Protein AF-A0AAE0ULH3-F1 (afdb_monomer_lite)

Structure (mmCIF, N/CA/C/O backbone):
data_AF-A0AAE0ULH3-F1
#
_entry.id   AF-A0AAE0ULH3-F1
#
loop_
_atom_site.group_PDB
_atom_site.id
_atom_site.type_symbol
_atom_site.label_atom_id
_atom_site.label_alt_id
_atom_site.label_comp_id
_atom_site.label_asym_id
_atom_site.label_entity_id
_atom_site.label_seq_id
_atom_site.pdbx_PDB_ins_code
_atom_site.Cartn_x
_atom_site.Cartn_y
_atom_site.Cartn_z
_atom_site.occupancy
_atom_site.B_iso_or_equiv
_atom_site.auth_seq_id
_atom_site.auth_comp_id
_atom_site.auth_asym_id
_atom_site.auth_atom_id
_atom_site.pdbx_PDB_model_num
ATOM 1 N N . MET A 1 1 ? 2.844 5.117 -14.595 1.00 28.50 1 MET A N 1
ATOM 2 C CA . MET A 1 1 ? 2.223 3.909 -15.179 1.00 28.50 1 MET A CA 1
ATOM 3 C C . MET A 1 1 ? 2.078 2.804 -14.128 1.00 28.50 1 MET A C 1
ATOM 5 O O . MET A 1 1 ? 0.995 2.246 -14.053 1.00 28.50 1 MET A O 1
ATOM 9 N N . LEU A 1 2 ? 3.067 2.595 -13.239 1.00 32.12 2 LEU A N 1
ATOM 10 C CA . LEU A 1 2 ? 2.979 1.658 -12.099 1.00 32.12 2 LEU A CA 1
ATOM 11 C C . LEU A 1 2 ? 1.767 1.876 -11.164 1.00 32.12 2 LEU A C 1
ATOM 13 O O . LEU A 1 2 ? 1.046 0.931 -10.871 1.00 32.12 2 LEU A O 1
ATOM 17 N N . HIS A 1 3 ? 1.443 3.118 -10.785 1.00 42.31 3 HIS A N 1
ATOM 18 C CA . HIS A 1 3 ? 0.304 3.384 -9.884 1.00 42.31 3 HIS A CA 1
ATOM 19 C C . HIS A 1 3 ? -1.081 3.032 -10.462 1.00 42.31 3 HIS A C 1
ATOM 21 O O . HIS A 1 3 ? -2.029 2.854 -9.709 1.00 42.31 3 HIS A O 1
ATOM 27 N N . VAL A 1 4 ? -1.220 2.913 -11.789 1.00 37.78 4 VAL A N 1
ATOM 28 C CA . VAL A 1 4 ? -2.485 2.507 -12.438 1.00 37.78 4 VAL A CA 1
ATOM 29 C C . VAL A 1 4 ? -2.663 0.981 -12.389 1.00 37.78 4 VAL A C 1
ATOM 31 O O . VAL A 1 4 ? -3.787 0.488 -12.396 1.00 37.78 4 VAL A O 1
ATOM 34 N N . LEU A 1 5 ? -1.573 0.216 -12.272 1.00 40.69 5 LEU A N 1
ATOM 35 C CA . LEU A 1 5 ? -1.626 -1.244 -12.113 1.00 40.69 5 LEU A CA 1
ATOM 36 C C . LEU A 1 5 ? -2.008 -1.646 -10.691 1.00 40.69 5 LEU A C 1
ATOM 38 O O . LEU A 1 5 ? -2.785 -2.579 -10.517 1.00 40.69 5 LEU A O 1
ATOM 42 N N . GLN A 1 6 ? -1.578 -0.864 -9.700 1.00 47.31 6 GLN A N 1
ATOM 43 C CA . GLN A 1 6 ? -2.007 -0.964 -8.302 1.00 47.31 6 GLN A CA 1
ATOM 44 C C . GLN A 1 6 ? -3.547 -0.954 -8.158 1.00 47.31 6 GLN A C 1
ATOM 46 O O . GLN A 1 6 ? -4.113 -1.640 -7.309 1.00 47.31 6 GLN A O 1
ATOM 51 N N . PHE A 1 7 ? -4.232 -0.255 -9.070 1.00 45.88 7 PHE A N 1
ATOM 52 C CA . PHE A 1 7 ? -5.690 -0.234 -9.205 1.00 45.88 7 PHE A CA 1
ATOM 53 C C . PHE A 1 7 ? -6.306 -1.416 -9.952 1.00 45.88 7 PHE A C 1
ATOM 55 O O . PHE A 1 7 ? -7.388 -1.879 -9.593 1.00 45.88 7 PHE A O 1
ATOM 62 N N . GLY A 1 8 ? -5.649 -1.903 -11.006 1.00 46.97 8 GLY A N 1
ATOM 63 C CA . GLY A 1 8 ? -6.130 -3.055 -11.775 1.00 46.97 8 GLY A CA 1
ATOM 64 C C . GLY A 1 8 ? -6.206 -4.324 -10.925 1.00 46.97 8 GLY A C 1
ATOM 65 O O . GLY A 1 8 ? -7.137 -5.114 -11.060 1.00 46.97 8 GLY A O 1
ATOM 66 N N . VAL A 1 9 ? -5.272 -4.472 -9.983 1.00 47.78 9 VAL A N 1
ATOM 67 C CA . VAL A 1 9 ? -5.263 -5.557 -8.995 1.00 47.78 9 VAL A CA 1
ATOM 68 C C . VAL A 1 9 ? -6.475 -5.505 -8.061 1.00 47.78 9 VAL A C 1
ATOM 70 O O . VAL A 1 9 ? -7.075 -6.540 -7.766 1.00 47.78 9 VAL A O 1
ATOM 73 N N . TRP A 1 10 ? -6.875 -4.299 -7.647 1.00 48.59 10 TRP A N 1
ATOM 74 C CA . TRP A 1 10 ? -8.078 -4.053 -6.845 1.00 48.59 10 TRP A CA 1
ATOM 75 C C . TRP A 1 10 ? -9.344 -4.593 -7.540 1.00 48.59 10 TRP A C 1
ATOM 77 O O . TRP A 1 10 ? -10.157 -5.287 -6.923 1.00 48.59 10 TRP A O 1
ATOM 87 N N . LEU A 1 11 ? -9.476 -4.360 -8.852 1.00 45.38 11 LEU A N 1
ATOM 88 C CA . LEU A 1 11 ? -10.633 -4.776 -9.658 1.00 45.38 11 LEU A CA 1
ATOM 89 C C . LEU A 1 11 ? -10.807 -6.302 -9.770 1.00 45.38 11 LEU A C 1
ATOM 91 O O . LEU A 1 11 ? -11.928 -6.767 -9.968 1.00 45.38 11 LEU A O 1
ATOM 95 N N . LEU A 1 12 ? -9.737 -7.091 -9.624 1.00 42.97 12 LEU A N 1
ATOM 96 C CA . LEU A 1 12 ? -9.791 -8.546 -9.816 1.00 42.97 12 LEU A CA 1
ATOM 97 C C . LEU A 1 12 ? -10.337 -9.322 -8.603 1.00 42.97 12 LEU A C 1
ATOM 99 O O . LEU A 1 12 ? -10.740 -10.471 -8.770 1.00 42.97 12 LEU A O 1
ATOM 103 N N . LYS A 1 13 ? -10.378 -8.732 -7.396 1.00 45.72 13 LYS A N 1
ATOM 104 C CA . LYS A 1 13 ? -10.762 -9.452 -6.155 1.00 45.72 13 LYS A CA 1
ATOM 105 C C . LYS A 1 13 ? -11.891 -8.845 -5.327 1.00 45.72 13 LYS A C 1
ATOM 107 O O . LYS A 1 13 ? -12.439 -9.523 -4.461 1.00 45.72 13 LYS A O 1
ATOM 112 N N . LEU A 1 14 ? -12.296 -7.614 -5.608 1.00 49.03 14 LEU A N 1
ATOM 113 C CA . LEU A 1 14 ? -13.469 -7.005 -4.979 1.00 49.03 14 LEU A CA 1
ATOM 114 C C . LEU A 1 14 ? -14.848 -7.411 -5.523 1.00 49.03 14 LEU A C 1
ATOM 116 O O . LEU A 1 14 ? -15.809 -7.207 -4.778 1.00 49.03 14 LEU A O 1
ATOM 120 N N . PRO A 1 15 ? -15.019 -8.022 -6.720 1.00 40.59 15 PRO A N 1
ATOM 121 C CA . PRO A 1 15 ? -16.356 -8.321 -7.240 1.00 40.59 15 PRO A CA 1
ATOM 122 C C . PRO A 1 15 ? -17.222 -9.173 -6.304 1.00 40.59 15 PRO A C 1
ATOM 124 O O . PRO A 1 15 ? -18.440 -9.040 -6.313 1.00 40.59 15 PRO A O 1
ATOM 127 N N . SER A 1 16 ? -16.609 -10.014 -5.466 1.00 43.22 16 SER A N 1
ATOM 128 C CA . SER A 1 16 ? -17.311 -10.891 -4.522 1.00 43.22 16 SER A CA 1
ATOM 129 C C . SER A 1 16 ? -17.798 -10.210 -3.234 1.00 43.22 16 SER A C 1
ATOM 131 O O . SER A 1 16 ? -18.470 -10.865 -2.441 1.00 43.22 16 SER A O 1
ATOM 133 N N . ARG A 1 17 ? -17.471 -8.929 -2.997 1.00 48.00 17 ARG A N 1
ATOM 134 C CA . ARG A 1 17 ? -17.927 -8.159 -1.817 1.00 48.00 17 ARG A CA 1
ATOM 135 C C . ARG A 1 17 ? -18.537 -6.794 -2.151 1.00 48.00 17 ARG A C 1
ATOM 137 O O . ARG A 1 17 ? -18.888 -6.052 -1.241 1.00 48.00 17 ARG A O 1
ATOM 144 N N . ILE A 1 18 ? -18.717 -6.470 -3.434 1.00 47.72 18 ILE A N 1
ATOM 145 C CA . ILE A 1 18 ? -19.568 -5.343 -3.834 1.00 47.72 18 ILE A CA 1
ATOM 146 C C . ILE A 1 18 ? -21.009 -5.694 -3.426 1.00 47.72 18 ILE A C 1
ATOM 148 O O . ILE A 1 18 ? -21.473 -6.784 -3.773 1.00 47.72 18 ILE A O 1
ATOM 152 N N . PRO A 1 19 ? -21.729 -4.817 -2.704 1.00 43.78 19 PRO A N 1
ATOM 153 C CA . PRO A 1 19 ? -23.108 -5.075 -2.314 1.00 43.78 19 PRO A CA 1
ATOM 154 C C . PRO A 1 19 ? -23.962 -5.456 -3.530 1.00 43.78 19 PRO A C 1
ATOM 156 O O . PRO A 1 19 ? -24.009 -4.726 -4.523 1.00 43.78 19 PRO A O 1
ATOM 159 N N . SER A 1 20 ? -24.638 -6.605 -3.455 1.00 38.19 20 SER A N 1
ATOM 160 C CA . SER A 1 20 ? -25.386 -7.210 -4.570 1.00 38.19 20 SER A CA 1
ATOM 161 C C . SER A 1 20 ? -26.430 -6.279 -5.198 1.00 38.19 20 SER A C 1
ATOM 163 O O . SER A 1 20 ? -26.741 -6.416 -6.381 1.00 38.19 20 SER A O 1
ATOM 165 N N . TRP A 1 21 ? -26.921 -5.286 -4.450 1.00 45.19 21 TRP A N 1
ATOM 166 C CA . TRP A 1 21 ? -27.893 -4.309 -4.937 1.00 45.19 21 TRP A CA 1
ATOM 167 C C . TRP A 1 21 ? -27.341 -3.392 -6.044 1.00 45.19 21 TRP A C 1
ATOM 169 O O . TRP A 1 21 ? -28.102 -3.001 -6.929 1.00 45.19 21 TRP A O 1
ATOM 179 N N . LYS A 1 22 ? -26.021 -3.136 -6.090 1.00 46.34 22 LYS A N 1
ATOM 180 C CA . LYS A 1 22 ? -25.393 -2.346 -7.168 1.00 46.34 22 LYS A CA 1
ATOM 181 C C . LYS A 1 22 ? -25.296 -3.093 -8.503 1.00 46.34 22 LYS A C 1
ATOM 183 O O . LYS A 1 22 ? -25.215 -2.452 -9.545 1.00 46.34 22 LYS A O 1
ATOM 188 N N . GLN A 1 23 ? -25.340 -4.430 -8.510 1.00 40.00 23 GLN A N 1
ATOM 189 C CA . GLN A 1 23 ? -25.404 -5.212 -9.757 1.00 40.00 23 GLN A CA 1
ATOM 190 C C . GLN A 1 23 ? -26.830 -5.280 -10.332 1.00 40.00 23 GLN A C 1
ATOM 192 O O . GLN A 1 23 ? -26.999 -5.460 -11.536 1.00 40.00 23 GLN A O 1
ATOM 197 N N . SER A 1 24 ? -27.861 -5.108 -9.497 1.00 36.72 24 SER A N 1
ATOM 198 C CA . SER A 1 24 ? -29.269 -5.276 -9.888 1.00 36.72 24 SER A CA 1
ATOM 199 C C . SER A 1 24 ? -29.998 -3.999 -10.330 1.00 36.72 24 SER A C 1
ATOM 201 O O . SER A 1 24 ? -31.064 -4.092 -10.938 1.00 36.72 24 SER A O 1
ATOM 203 N N . GLU A 1 25 ? -29.456 -2.803 -10.082 1.00 38.09 25 GLU A N 1
ATOM 204 C CA . GLU A 1 25 ? -30.155 -1.543 -10.402 1.00 38.09 25 GLU A CA 1
ATOM 205 C C . GLU A 1 25 ? -30.101 -1.118 -11.880 1.00 38.09 25 GLU A C 1
ATOM 207 O O . GLU A 1 25 ? -30.768 -0.162 -12.270 1.00 38.09 25 GLU A O 1
ATOM 212 N N . LEU A 1 26 ? -29.431 -1.879 -12.750 1.00 33.75 26 LEU A N 1
ATOM 213 C CA . LEU A 1 26 ? -29.504 -1.667 -14.202 1.00 33.75 26 LEU A CA 1
ATOM 214 C C . LEU A 1 26 ? -30.769 -2.257 -14.866 1.00 33.75 26 LEU A C 1
ATOM 216 O O . LEU A 1 26 ? -30.948 -2.071 -16.067 1.00 33.75 26 LEU A O 1
ATOM 220 N N . VAL A 1 27 ? -31.666 -2.937 -14.128 1.00 35.59 27 VAL A N 1
ATOM 221 C CA . VAL A 1 27 ? -32.857 -3.603 -14.723 1.00 35.59 27 VAL A CA 1
ATOM 222 C C . VAL A 1 27 ? -34.184 -3.336 -13.977 1.00 35.59 27 VAL A C 1
ATOM 224 O O . VAL A 1 27 ? -35.248 -3.738 -14.436 1.00 35.59 27 VAL A O 1
ATOM 227 N N . GLY A 1 28 ? -34.191 -2.623 -12.850 1.00 33.72 28 GLY A N 1
ATOM 228 C CA . GLY A 1 28 ? -35.297 -2.729 -11.887 1.00 33.72 28 GLY A CA 1
ATOM 229 C C . GLY A 1 28 ? -36.113 -1.475 -11.580 1.00 33.72 28 GLY A C 1
ATOM 230 O O . GLY A 1 28 ? -36.440 -1.284 -10.417 1.00 33.72 28 GLY A O 1
ATOM 231 N N . CYS A 1 29 ? -36.459 -0.616 -12.544 1.00 29.58 29 CYS A N 1
ATOM 232 C CA . CYS A 1 29 ? -37.303 0.552 -12.250 1.00 29.58 29 CYS A CA 1
ATOM 233 C C . CYS A 1 29 ? -38.473 0.686 -13.228 1.00 29.58 29 CYS A C 1
ATOM 235 O O . CYS A 1 29 ? -38.473 1.576 -14.063 1.00 29.58 29 CYS A O 1
ATOM 237 N N . LEU A 1 30 ? -39.453 -0.223 -13.137 1.00 31.53 30 LEU A N 1
ATOM 238 C CA . LEU A 1 30 ? -40.800 -0.096 -13.721 1.00 31.53 30 LEU A CA 1
ATOM 239 C C . LEU A 1 30 ? -41.712 -1.203 -13.149 1.00 31.53 30 LEU A C 1
ATOM 241 O O . LEU A 1 30 ? -42.000 -2.187 -13.819 1.00 31.53 30 LEU A O 1
ATOM 245 N N . SER A 1 31 ? -42.132 -1.096 -11.885 1.00 36.81 31 SER A N 1
ATOM 246 C CA . SER A 1 31 ? -43.413 -1.656 -11.395 1.00 36.81 31 SER A CA 1
ATOM 247 C C . SER A 1 31 ? -43.537 -1.550 -9.875 1.00 36.81 31 SER A C 1
ATOM 249 O O . SER A 1 31 ? -43.101 -2.427 -9.144 1.00 36.81 31 SER A O 1
ATOM 251 N N . CYS A 1 32 ? -44.203 -0.506 -9.380 1.00 30.02 32 CYS A N 1
ATOM 252 C CA . CYS A 1 32 ? -45.179 -0.699 -8.303 1.00 30.02 32 CYS A CA 1
ATOM 253 C C . CYS A 1 32 ? -46.050 0.549 -8.150 1.00 30.02 32 CYS A C 1
ATOM 255 O O . CYS A 1 32 ? -45.626 1.573 -7.615 1.00 30.02 32 CYS A O 1
ATOM 257 N N . GLY A 1 33 ? -47.277 0.456 -8.656 1.00 31.34 33 GLY A N 1
ATOM 258 C CA . GLY A 1 33 ? -48.348 1.398 -8.379 1.00 31.34 33 GLY A CA 1
ATOM 259 C C . GLY A 1 33 ? -49.293 0.855 -7.307 1.00 31.34 33 GLY A C 1
ATOM 260 O O . GLY A 1 33 ? -49.518 -0.348 -7.218 1.00 31.34 33 GLY A O 1
ATOM 261 N N . SER A 1 34 ? -49.915 1.795 -6.593 1.00 32.41 34 SER A N 1
ATOM 262 C CA . SER A 1 34 ? -51.147 1.696 -5.786 1.00 32.41 34 SER A CA 1
ATOM 263 C C . SER A 1 34 ? -51.064 1.366 -4.274 1.00 32.41 34 SER A C 1
ATOM 265 O O . SER A 1 34 ? -50.962 0.232 -3.837 1.00 32.41 34 SER A O 1
ATOM 267 N N . GLN A 1 35 ? -51.144 2.464 -3.502 1.00 36.44 35 GLN A N 1
ATOM 268 C CA . GLN A 1 35 ? -52.105 2.824 -2.436 1.00 36.44 35 GLN A CA 1
ATOM 269 C C . GLN A 1 35 ? -52.363 1.940 -1.187 1.00 36.44 35 GLN A C 1
ATOM 271 O O . GLN A 1 35 ? -52.726 0.777 -1.271 1.00 36.44 35 GLN A O 1
ATOM 276 N N . SER A 1 36 ? -52.414 2.664 -0.047 1.00 33.97 36 SER A N 1
ATOM 277 C CA . SER A 1 36 ? -53.259 2.469 1.157 1.00 33.97 36 SER A CA 1
ATOM 278 C C . SER A 1 36 ? -52.619 1.866 2.432 1.00 33.97 36 SER A C 1
ATOM 280 O O . SER A 1 36 ? -52.511 0.655 2.571 1.00 33.97 36 SER A O 1
ATOM 282 N N . ALA A 1 37 ? -52.295 2.752 3.403 1.00 30.78 37 ALA A N 1
ATOM 283 C CA . ALA A 1 37 ? -52.625 2.682 4.852 1.00 30.78 37 ALA A CA 1
ATOM 284 C C . ALA A 1 37 ? -51.490 3.028 5.868 1.00 30.78 37 ALA A C 1
ATOM 286 O O . ALA A 1 37 ? -50.469 2.357 5.955 1.00 30.78 37 ALA A O 1
ATOM 287 N N . LYS A 1 38 ? -51.799 4.019 6.737 1.00 30.80 38 LYS A N 1
ATOM 288 C CA . LYS A 1 38 ? -51.242 4.406 8.072 1.00 30.80 38 LYS A CA 1
ATOM 289 C C . LYS A 1 38 ? -49.868 5.143 8.162 1.00 30.80 38 LYS A C 1
ATOM 291 O O . LYS A 1 38 ? -48.828 4.517 7.994 1.00 30.80 38 LYS A O 1
ATOM 296 N N . PRO A 1 39 ? -49.806 6.444 8.574 1.00 34.25 39 PRO A N 1
ATOM 297 C CA . PRO A 1 39 ? -48.587 7.262 8.434 1.00 34.25 39 PRO A CA 1
ATOM 298 C C . PRO A 1 39 ? -47.694 7.498 9.677 1.00 34.25 39 PRO A C 1
ATOM 300 O O . PRO A 1 39 ? -46.738 8.260 9.551 1.00 34.25 39 PRO A O 1
ATOM 303 N N . ARG A 1 40 ? -47.928 6.915 10.869 1.00 35.44 40 ARG A N 1
ATOM 304 C CA . ARG A 1 40 ? -47.114 7.277 12.069 1.00 35.44 40 ARG A CA 1
ATOM 305 C C . ARG A 1 40 ? -46.264 6.174 12.711 1.00 35.44 40 ARG A C 1
ATOM 307 O O . ARG A 1 40 ? -45.158 6.481 13.131 1.00 35.44 40 ARG A O 1
ATOM 314 N N . CYS A 1 41 ? -46.679 4.905 12.713 1.00 31.64 41 CYS A N 1
ATOM 315 C CA . CYS A 1 41 ? -45.852 3.820 13.279 1.00 31.64 41 CYS A CA 1
ATOM 316 C C . CYS A 1 41 ? -44.795 3.299 12.280 1.00 31.64 41 CYS A C 1
ATOM 318 O O . CYS A 1 41 ? -43.671 2.977 12.658 1.00 31.64 41 CYS A O 1
ATOM 320 N N . CYS A 1 42 ? -45.107 3.320 10.980 1.00 33.66 42 CYS A N 1
ATOM 321 C CA . CYS A 1 42 ? -44.171 2.923 9.929 1.00 33.66 42 CYS A CA 1
ATOM 322 C C . CYS A 1 42 ? -43.055 3.948 9.699 1.00 33.66 42 CYS A C 1
ATOM 324 O O . CYS A 1 42 ? -42.008 3.561 9.213 1.00 33.66 42 CYS A O 1
ATOM 326 N N . ARG A 1 43 ? -43.226 5.234 10.046 1.00 32.91 43 ARG A N 1
ATOM 327 C CA . ARG A 1 43 ? -42.175 6.250 9.838 1.00 32.91 43 ARG A CA 1
ATOM 328 C C . ARG A 1 43 ? -40.991 6.085 10.790 1.00 32.91 43 ARG A C 1
ATOM 330 O O . ARG A 1 43 ? -39.866 6.184 10.327 1.00 32.91 43 ARG A O 1
ATOM 337 N N . ALA A 1 44 ? -41.236 5.783 12.065 1.00 34.91 44 ALA A N 1
ATOM 338 C CA . ALA A 1 44 ? -40.167 5.550 13.039 1.00 34.91 44 ALA A CA 1
ATOM 339 C C . ALA A 1 44 ? -39.417 4.241 12.745 1.00 34.91 44 ALA A C 1
ATOM 341 O O . ALA A 1 44 ? -38.204 4.263 12.580 1.00 34.91 44 ALA A O 1
ATOM 342 N N . LYS A 1 45 ? -40.144 3.135 12.513 1.00 31.88 45 LYS A N 1
ATOM 343 C CA . LYS A 1 45 ? -39.527 1.858 12.115 1.00 31.88 45 LYS A CA 1
ATOM 344 C C . LYS A 1 45 ? -38.825 1.923 10.760 1.00 31.88 45 LYS A C 1
ATOM 346 O O . LYS A 1 45 ? -37.801 1.284 10.604 1.00 31.88 45 LYS A O 1
ATOM 351 N N . ARG A 1 46 ? -39.332 2.687 9.784 1.00 35.53 46 ARG A N 1
ATOM 352 C CA . ARG A 1 46 ? -38.683 2.869 8.471 1.00 35.53 46 ARG A CA 1
ATOM 353 C C . ARG A 1 46 ? -37.471 3.794 8.542 1.00 35.53 46 ARG A C 1
ATOM 355 O O . ARG A 1 46 ? -36.564 3.587 7.757 1.00 35.53 46 ARG A O 1
ATOM 362 N N . ALA A 1 47 ? -37.440 4.753 9.468 1.00 42.34 47 ALA A N 1
ATOM 363 C CA . ALA A 1 47 ? -36.272 5.594 9.720 1.00 42.34 47 ALA A CA 1
ATOM 364 C C . ALA A 1 47 ? -35.182 4.854 10.515 1.00 42.34 47 ALA A C 1
ATOM 366 O O . ALA A 1 47 ? -34.011 5.017 10.210 1.00 42.34 47 ALA A O 1
ATOM 367 N N . GLU A 1 48 ? -35.538 3.999 11.481 1.00 38.09 48 GLU A N 1
ATOM 368 C CA . GLU A 1 48 ? -34.581 3.125 12.184 1.00 38.09 48 GLU A CA 1
ATOM 369 C C . GLU A 1 48 ? -34.082 1.981 11.295 1.00 38.09 48 GLU A C 1
ATOM 371 O O . GLU A 1 48 ? -32.883 1.715 11.258 1.00 38.09 48 GLU A O 1
ATOM 376 N N . LEU A 1 49 ? -34.969 1.352 10.511 1.00 42.91 49 LEU A N 1
ATOM 377 C CA . LEU A 1 49 ? -34.572 0.375 9.496 1.00 42.91 49 LEU A CA 1
ATOM 378 C C . LEU A 1 49 ? -33.751 1.038 8.392 1.00 42.91 49 LEU A C 1
ATOM 380 O O . LEU A 1 49 ? -32.784 0.428 7.974 1.00 42.91 49 LEU A O 1
ATOM 384 N N . SER A 1 50 ? -34.044 2.274 7.958 1.00 50.66 50 SER A N 1
ATOM 385 C CA . SER A 1 50 ? -33.181 2.966 6.989 1.00 50.66 50 SER A CA 1
ATOM 386 C C . SER A 1 50 ? -31.857 3.412 7.601 1.00 50.66 50 SER A C 1
ATOM 388 O O . SER A 1 50 ? -30.853 3.345 6.916 1.00 50.66 50 SER A O 1
ATOM 390 N N . ASN A 1 51 ? -31.808 3.830 8.870 1.00 46.66 51 ASN A N 1
ATOM 391 C CA . ASN A 1 51 ? -30.554 4.246 9.512 1.00 46.66 51 ASN A CA 1
ATOM 392 C C . ASN A 1 51 ? -29.613 3.085 9.833 1.00 46.66 51 ASN A C 1
ATOM 394 O O . ASN A 1 51 ? -28.406 3.308 9.893 1.00 46.66 51 ASN A O 1
ATOM 398 N N . ASN A 1 52 ? -30.142 1.885 10.070 1.00 44.28 52 ASN A N 1
ATOM 399 C CA . ASN A 1 52 ? -29.324 0.684 10.227 1.00 44.28 52 ASN A CA 1
ATOM 400 C C . ASN A 1 52 ? -28.979 0.077 8.858 1.00 44.28 52 ASN A C 1
ATOM 402 O O . ASN A 1 52 ? -27.834 -0.272 8.629 1.00 44.28 52 ASN A O 1
ATOM 406 N N . PHE A 1 53 ? -29.912 0.086 7.900 1.00 45.12 53 PHE A N 1
ATOM 407 C CA . PHE A 1 53 ? -29.671 -0.368 6.525 1.00 45.12 53 PHE A CA 1
ATOM 408 C C . PHE A 1 53 ? -28.684 0.520 5.756 1.00 45.12 53 PHE A C 1
ATOM 410 O O . PHE A 1 53 ? -27.899 0.001 4.980 1.00 45.12 53 PHE A O 1
ATOM 417 N N . MET A 1 54 ? -28.676 1.838 5.987 1.00 44.03 54 MET A N 1
ATOM 418 C CA . MET A 1 54 ? -27.669 2.746 5.414 1.00 44.03 54 MET A CA 1
ATOM 419 C C . MET A 1 54 ? -26.311 2.601 6.117 1.00 44.03 54 MET A C 1
ATOM 421 O O . MET A 1 54 ? -25.281 2.711 5.462 1.00 44.03 54 MET A O 1
ATOM 425 N N . ARG A 1 55 ? -26.291 2.295 7.427 1.00 47.12 55 ARG A N 1
ATOM 426 C CA . ARG A 1 55 ? -25.051 1.985 8.166 1.00 47.12 55 ARG A CA 1
ATOM 427 C C . ARG A 1 55 ? -24.410 0.666 7.732 1.00 47.12 55 ARG A C 1
ATOM 429 O O . ARG A 1 55 ? -23.192 0.573 7.750 1.00 47.12 55 ARG A O 1
ATOM 436 N N . ASP A 1 56 ? -25.215 -0.301 7.301 1.00 49.34 56 ASP A N 1
ATOM 437 C CA . ASP A 1 56 ? -24.771 -1.603 6.789 1.00 49.34 56 ASP A CA 1
ATOM 438 C C . ASP A 1 56 ? -24.414 -1.587 5.280 1.00 49.34 56 ASP A C 1
ATOM 440 O O . ASP A 1 56 ? -24.179 -2.646 4.695 1.00 49.34 56 ASP A O 1
ATOM 444 N N . MET A 1 57 ? -24.398 -0.421 4.608 1.00 53.75 57 MET A N 1
ATOM 445 C CA . MET A 1 57 ? -24.318 -0.345 3.136 1.00 53.75 57 MET A CA 1
ATOM 446 C C . MET A 1 57 ? -23.128 0.397 2.524 1.00 53.75 57 MET A C 1
ATOM 448 O O . MET A 1 57 ? -22.898 0.238 1.320 1.00 53.75 57 MET A O 1
ATOM 452 N N . GLU A 1 58 ? -22.370 1.181 3.284 1.00 73.81 58 GLU A N 1
ATOM 453 C CA . GLU A 1 58 ? -21.268 1.973 2.730 1.00 73.81 58 GLU A CA 1
ATOM 454 C C . GLU A 1 58 ? -19.927 1.351 3.087 1.00 73.81 58 GLU A C 1
ATOM 456 O O . GLU A 1 58 ? -19.405 1.534 4.183 1.00 73.81 58 GLU A O 1
ATOM 461 N N . CYS A 1 59 ? -19.369 0.610 2.133 1.00 89.19 59 CYS A N 1
ATOM 462 C CA . CYS A 1 59 ? -18.050 0.035 2.298 1.00 89.19 59 CYS A CA 1
ATOM 463 C C . CYS A 1 59 ? -16.993 1.142 2.390 1.00 89.19 59 CYS A C 1
ATOM 465 O O . CYS A 1 59 ? -16.856 1.939 1.453 1.00 89.19 59 CYS A O 1
ATOM 467 N N . ARG A 1 60 ? -16.254 1.193 3.502 1.00 95.19 60 ARG A N 1
ATOM 468 C CA . ARG A 1 60 ? -15.360 2.313 3.821 1.00 95.19 60 ARG A CA 1
ATOM 469 C C . ARG A 1 60 ? -13.891 1.907 3.845 1.00 95.19 60 ARG A C 1
ATOM 471 O O . ARG A 1 60 ? -13.505 0.908 4.456 1.00 95.19 60 ARG A O 1
ATOM 478 N N . VAL A 1 61 ? -13.065 2.729 3.201 1.00 96.88 61 VAL A N 1
ATOM 479 C CA . VAL A 1 61 ? -11.617 2.554 3.066 1.00 96.88 61 VAL A CA 1
ATOM 480 C C . VAL A 1 61 ? -10.892 3.658 3.831 1.00 96.88 61 VAL A C 1
ATOM 482 O O . VAL A 1 61 ? -11.098 4.839 3.549 1.00 96.88 61 VAL A O 1
ATOM 485 N N . LEU A 1 62 ? -9.994 3.283 4.741 1.00 98.19 62 LEU A N 1
ATOM 486 C CA . LEU A 1 62 ? -8.979 4.191 5.276 1.00 98.19 62 LEU A CA 1
ATOM 487 C C . LEU A 1 62 ? -7.726 4.109 4.397 1.00 98.19 62 LEU A C 1
ATOM 489 O O . LEU A 1 62 ? -7.041 3.087 4.387 1.00 98.19 62 LEU A O 1
ATOM 493 N N . SER A 1 63 ? -7.420 5.173 3.658 1.00 97.69 63 SER A N 1
ATOM 494 C CA . SER A 1 63 ? -6.272 5.236 2.748 1.00 97.69 63 SER A CA 1
ATOM 495 C C . SER A 1 63 ? -5.150 6.105 3.324 1.00 97.69 63 SER A C 1
ATOM 497 O O . SER A 1 63 ? -5.263 7.332 3.383 1.00 97.69 63 SER A O 1
ATOM 499 N N . ILE A 1 64 ? -4.049 5.472 3.739 1.00 97.75 64 ILE A N 1
ATOM 500 C CA . ILE A 1 64 ? -2.859 6.122 4.303 1.00 97.75 64 ILE A CA 1
ATOM 501 C C . ILE A 1 64 ? -1.722 6.071 3.274 1.00 97.75 64 ILE A C 1
ATOM 503 O O . ILE A 1 64 ? -0.960 5.106 3.200 1.00 97.75 64 ILE A O 1
ATOM 507 N N . GLN A 1 65 ? -1.618 7.104 2.439 1.00 95.38 65 GLN A N 1
ATOM 508 C CA . GLN A 1 65 ? -0.665 7.163 1.322 1.00 95.38 65 GLN A CA 1
ATOM 509 C C . GLN A 1 65 ? -0.157 8.589 1.081 1.00 95.38 65 GLN A C 1
ATOM 511 O O . GLN A 1 65 ? -0.597 9.540 1.715 1.00 95.38 65 GLN A O 1
ATOM 516 N N . SER A 1 66 ? 0.753 8.770 0.124 1.00 94.31 66 SER A N 1
ATOM 517 C CA . SER A 1 66 ? 1.202 10.100 -0.299 1.00 94.31 66 SER A CA 1
ATOM 518 C C . SER A 1 66 ? 0.105 10.907 -1.002 1.00 94.31 66 SER A C 1
ATOM 520 O O . SER A 1 66 ? -0.841 10.351 -1.555 1.00 94.31 66 SER A O 1
ATOM 522 N N . HIS A 1 67 ? 0.247 12.231 -1.056 1.00 96.31 67 HIS A N 1
ATOM 523 C CA . HIS A 1 67 ? -0.597 13.096 -1.875 1.00 96.31 67 HIS A CA 1
ATOM 524 C C . HIS A 1 67 ? 0.227 14.165 -2.607 1.00 96.31 67 HIS A C 1
ATOM 526 O O . HIS A 1 67 ? 1.218 14.689 -2.090 1.00 96.31 67 HIS A O 1
ATOM 532 N N . VAL A 1 68 ? -0.200 14.505 -3.831 1.00 96.06 68 VAL A N 1
ATOM 533 C CA . VAL A 1 68 ? 0.406 15.567 -4.646 1.00 96.06 68 VAL A CA 1
ATOM 534 C C . VAL A 1 68 ? -0.637 16.532 -5.199 1.00 96.06 68 VAL A C 1
ATOM 536 O O . VAL A 1 68 ? -1.711 16.124 -5.634 1.00 96.06 68 VAL A O 1
ATOM 539 N N . VAL A 1 69 ? -0.300 17.820 -5.276 1.00 97.00 69 VAL A N 1
ATOM 540 C CA . VAL A 1 69 ? -1.177 18.835 -5.883 1.00 97.00 69 VAL A CA 1
ATOM 541 C C . VAL A 1 69 ? -1.261 18.649 -7.405 1.00 97.00 69 VAL A C 1
ATOM 543 O O . VAL A 1 69 ? -2.359 18.559 -7.961 1.00 97.00 69 VAL A O 1
ATOM 546 N N . ARG A 1 70 ? -0.122 18.529 -8.103 1.00 95.69 70 ARG A N 1
ATOM 547 C CA . ARG A 1 70 ? -0.027 18.308 -9.558 1.00 95.69 70 ARG A CA 1
ATOM 548 C C . ARG A 1 70 ? 0.393 16.869 -9.871 1.00 95.69 70 ARG A C 1
ATOM 550 O O . ARG A 1 70 ? 1.369 16.363 -9.327 1.00 95.69 70 ARG A O 1
ATOM 557 N N . GLY A 1 71 ? -0.316 16.245 -10.811 1.00 93.00 71 GLY A N 1
ATOM 558 C CA . GLY A 1 71 ? -0.133 14.836 -11.175 1.00 93.00 71 GLY A CA 1
ATOM 559 C C . GLY A 1 71 ? -1.090 13.906 -10.430 1.00 93.00 71 GLY A C 1
ATOM 560 O O . GLY A 1 71 ? -1.987 14.380 -9.728 1.00 93.00 71 GLY A O 1
ATOM 561 N N . TYR A 1 72 ? -0.897 12.603 -10.626 1.00 91.94 72 TYR A N 1
ATOM 562 C CA . TYR A 1 72 ? -1.714 11.531 -10.061 1.00 91.94 72 TYR A CA 1
ATOM 563 C C . TYR A 1 72 ? -0.789 10.442 -9.511 1.00 91.94 72 TYR A C 1
ATOM 565 O O . TYR A 1 72 ? -0.238 9.649 -10.271 1.00 91.94 72 TYR A O 1
ATOM 573 N N . VAL A 1 73 ? -0.612 10.445 -8.187 1.00 90.25 73 VAL A N 1
ATOM 574 C CA . VAL A 1 73 ? 0.026 9.382 -7.387 1.00 90.25 73 VAL A CA 1
ATOM 575 C C . VAL A 1 73 ? -0.661 9.307 -6.015 1.00 90.25 73 VAL A C 1
ATOM 577 O O . VAL A 1 73 ? -1.406 10.232 -5.671 1.00 90.25 73 VAL A O 1
ATOM 580 N N . GLY A 1 74 ? -0.425 8.231 -5.257 1.00 92.62 74 GLY A N 1
ATOM 581 C CA . GLY A 1 74 ? -0.932 8.052 -3.887 1.00 92.62 74 GLY A CA 1
ATOM 582 C C . GLY A 1 74 ? -2.443 8.269 -3.764 1.00 92.62 74 GLY A C 1
ATOM 583 O O . GLY A 1 74 ? -3.179 7.941 -4.694 1.00 92.62 74 GLY A O 1
ATOM 584 N N . ASN A 1 75 ? -2.901 8.915 -2.688 1.00 95.50 75 ASN A N 1
ATOM 585 C CA . ASN A 1 75 ? -4.316 9.174 -2.402 1.00 95.50 75 ASN A CA 1
ATOM 586 C C . ASN A 1 75 ? -5.041 9.902 -3.541 1.00 95.50 75 ASN A C 1
ATOM 588 O O . ASN A 1 75 ? -6.201 9.627 -3.822 1.00 95.50 75 ASN A O 1
ATOM 592 N N . LYS A 1 76 ? -4.356 10.781 -4.282 1.00 93.56 76 LYS A N 1
ATOM 593 C CA . LYS A 1 76 ? -4.979 11.454 -5.432 1.00 93.56 76 LYS A CA 1
ATOM 594 C C . LYS A 1 76 ? -5.279 10.498 -6.586 1.00 93.56 76 LYS A C 1
ATOM 596 O O . LYS A 1 76 ? -6.216 10.730 -7.346 1.00 93.56 76 LYS A O 1
ATOM 601 N N . SER A 1 77 ? -4.472 9.449 -6.735 1.00 92.06 77 SER A N 1
ATOM 602 C CA . SER A 1 77 ? -4.818 8.354 -7.636 1.00 92.06 77 SER A CA 1
ATOM 603 C C . SER A 1 77 ? -5.835 7.441 -6.985 1.00 92.06 77 SER A C 1
ATOM 605 O O . SER A 1 77 ? -6.785 7.141 -7.684 1.00 92.06 77 SER A O 1
ATOM 607 N N . ALA A 1 78 ? -5.653 7.073 -5.702 1.00 91.06 78 ALA A N 1
ATOM 608 C CA . ALA A 1 78 ? -6.442 6.126 -4.897 1.00 91.06 78 ALA A CA 1
ATOM 609 C C . ALA A 1 78 ? -7.935 6.497 -4.802 1.00 91.06 78 ALA A C 1
ATOM 611 O O . ALA A 1 78 ? -8.814 5.724 -5.178 1.00 91.06 78 ALA A O 1
ATOM 612 N N . SER A 1 79 ? -8.236 7.699 -4.318 1.00 93.62 79 SER A N 1
ATOM 613 C CA . SER A 1 79 ? -9.576 8.018 -3.825 1.00 93.62 79 SER A CA 1
ATOM 614 C C . SER A 1 79 ? -10.610 8.114 -4.944 1.00 93.62 79 SER A C 1
ATOM 616 O O . SER A 1 79 ? -11.711 7.598 -4.792 1.00 93.62 79 SER A O 1
ATOM 618 N N . PHE A 1 80 ? -10.266 8.703 -6.095 1.00 92.12 80 PHE A N 1
ATOM 619 C CA . PHE A 1 80 ? -11.249 8.930 -7.159 1.00 92.12 80 PHE A CA 1
ATOM 620 C C . PHE A 1 80 ? -11.802 7.627 -7.774 1.00 92.12 80 PHE A C 1
ATOM 622 O O . PHE A 1 80 ? -13.021 7.467 -7.793 1.00 92.12 80 PHE A O 1
ATOM 629 N N . PRO A 1 81 ? -10.988 6.658 -8.237 1.00 90.62 81 PRO A N 1
ATOM 630 C CA . PRO A 1 81 ? -11.519 5.403 -8.764 1.00 90.62 81 PRO A CA 1
ATOM 631 C C . PRO A 1 81 ? -12.246 4.572 -7.699 1.00 90.62 81 PRO A C 1
ATOM 633 O O . PRO A 1 81 ? 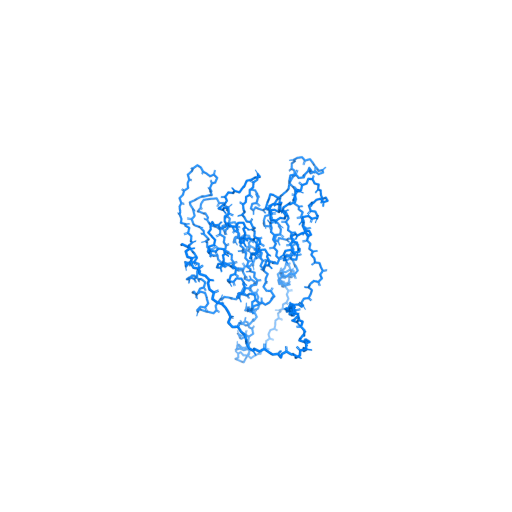-13.253 3.947 -8.016 1.00 90.62 81 PRO A O 1
ATOM 636 N N . LEU A 1 82 ? -11.788 4.594 -6.441 1.00 90.44 82 LEU A N 1
ATOM 637 C CA . LEU A 1 82 ? -12.489 3.952 -5.322 1.00 90.44 82 LEU A CA 1
ATOM 638 C C . LEU A 1 82 ? -13.897 4.531 -5.129 1.00 90.44 82 LEU A C 1
ATOM 640 O O . LEU A 1 82 ? -14.873 3.785 -5.070 1.00 90.44 82 LEU A O 1
ATOM 644 N N . GLN A 1 83 ? -14.014 5.858 -5.128 1.00 92.31 83 GLN A N 1
ATOM 645 C CA . GLN A 1 83 ? -15.296 6.558 -5.036 1.00 92.31 83 GLN A CA 1
ATOM 646 C C . GLN A 1 83 ? -16.188 6.300 -6.256 1.00 92.31 83 GLN A C 1
ATOM 648 O O . GLN A 1 83 ? -17.392 6.124 -6.104 1.00 92.31 83 GLN A O 1
ATOM 653 N N . VAL A 1 84 ? -15.621 6.189 -7.464 1.00 91.06 84 VAL A N 1
ATOM 654 C CA . VAL A 1 84 ? -16.371 5.797 -8.675 1.00 91.06 84 VAL A CA 1
ATOM 655 C C . VAL A 1 84 ? -16.918 4.369 -8.563 1.00 91.06 84 VAL A C 1
ATOM 657 O O . VAL A 1 84 ? -18.023 4.097 -9.025 1.00 91.06 84 VAL A O 1
ATOM 660 N N . MET A 1 85 ? -16.190 3.462 -7.906 1.00 87.00 85 MET A N 1
ATOM 661 C CA . MET A 1 85 ? -16.681 2.119 -7.561 1.00 87.00 85 MET A CA 1
ATOM 662 C C . MET A 1 85 ? -17.658 2.130 -6.368 1.00 87.00 85 MET A C 1
ATOM 664 O O . MET A 1 85 ? -18.272 1.113 -6.038 1.00 87.00 85 MET A O 1
ATOM 668 N N . GLY A 1 86 ? -17.854 3.298 -5.755 1.00 88.56 86 GLY A N 1
ATOM 669 C CA . GLY A 1 86 ? -18.794 3.561 -4.679 1.00 88.56 86 GLY A CA 1
ATOM 670 C C . GLY A 1 86 ? -18.352 3.027 -3.322 1.00 88.56 86 GLY A C 1
ATOM 671 O O . GLY A 1 86 ? -19.208 2.585 -2.555 1.00 88.56 86 GLY A O 1
ATOM 672 N N . PHE A 1 87 ? -17.042 3.047 -3.078 1.00 91.56 87 PHE A N 1
ATOM 673 C CA . PHE A 1 87 ? -16.464 3.024 -1.740 1.00 91.56 87 PHE A CA 1
ATOM 674 C C . PHE A 1 87 ? -16.428 4.440 -1.167 1.00 91.56 87 PHE A C 1
ATOM 676 O O . PHE A 1 87 ? -16.096 5.393 -1.876 1.00 91.56 87 PHE A O 1
ATOM 683 N N . GLU A 1 88 ? -16.674 4.558 0.130 1.00 95.69 88 GLU A N 1
ATOM 684 C CA . GLU A 1 88 ? -16.346 5.765 0.882 1.00 95.69 88 GLU A CA 1
ATOM 685 C C . GLU A 1 88 ? -14.857 5.736 1.241 1.00 95.69 88 GLU A C 1
ATOM 687 O O . GLU A 1 88 ? -14.332 4.695 1.639 1.00 95.69 88 GLU A O 1
ATOM 692 N N . VAL A 1 89 ? -14.153 6.859 1.081 1.00 95.81 89 VAL A N 1
ATOM 693 C CA . VAL A 1 89 ? -12.690 6.905 1.245 1.00 95.81 89 VAL A CA 1
ATOM 694 C C . VAL A 1 89 ? -12.290 8.035 2.177 1.00 95.81 89 VAL A C 1
ATOM 696 O O . VAL A 1 89 ? -12.381 9.207 1.811 1.00 95.81 89 VAL A O 1
ATOM 699 N N . ASP A 1 90 ? -11.743 7.668 3.331 1.00 97.88 90 ASP A N 1
ATOM 700 C CA . ASP A 1 90 ? -11.099 8.595 4.254 1.00 97.88 90 ASP A CA 1
ATOM 701 C C . ASP A 1 90 ? -9.591 8.556 4.008 1.00 97.88 90 ASP A C 1
ATOM 703 O O . ASP A 1 90 ? -8.960 7.501 4.046 1.00 97.88 90 ASP A O 1
ATOM 707 N N . SER A 1 91 ? -9.004 9.707 3.686 1.00 97.31 91 SER A N 1
ATOM 708 C CA . SER A 1 91 ? -7.603 9.801 3.267 1.00 97.31 91 SER A CA 1
ATOM 709 C C . SER A 1 91 ? -6.754 10.481 4.336 1.00 97.31 91 SER A C 1
ATOM 711 O O . SER A 1 91 ? -6.995 11.641 4.666 1.00 97.31 91 SER A O 1
ATOM 713 N N . ILE A 1 92 ? -5.716 9.795 4.817 1.00 97.69 92 ILE A N 1
ATOM 714 C CA . ILE A 1 92 ? -4.632 10.403 5.594 1.00 97.69 92 ILE A CA 1
ATOM 715 C C . ILE A 1 92 ? -3.399 10.475 4.695 1.00 97.69 92 ILE A C 1
ATOM 717 O O . ILE A 1 92 ? -2.934 9.468 4.162 1.00 97.69 92 ILE A O 1
ATOM 721 N N . ASN A 1 93 ? -2.877 11.682 4.493 1.00 96.50 93 ASN A N 1
ATOM 722 C CA . ASN A 1 93 ? -1.759 11.902 3.585 1.00 96.50 93 ASN A CA 1
ATOM 723 C C . ASN A 1 93 ? -0.435 11.772 4.345 1.00 96.50 93 ASN A C 1
ATOM 725 O O . ASN A 1 93 ? -0.147 12.611 5.186 1.00 96.50 93 ASN A O 1
ATOM 729 N N . SER A 1 94 ? 0.398 10.779 4.029 1.00 94.75 94 SER A N 1
ATOM 730 C CA . SER A 1 94 ? 1.743 10.639 4.618 1.00 94.75 94 SER A CA 1
ATOM 731 C C . SER A 1 94 ? 2.676 11.789 4.216 1.00 94.75 94 SER A C 1
ATOM 733 O O . SER A 1 94 ? 3.580 12.179 4.952 1.00 94.75 94 SER A O 1
ATOM 735 N N . VAL A 1 95 ? 2.444 12.363 3.034 1.00 94.06 95 VAL A N 1
ATOM 736 C CA . VAL A 1 95 ? 3.111 13.567 2.536 1.00 94.06 95 VAL A CA 1
ATOM 737 C C . VAL A 1 95 ? 2.130 14.416 1.736 1.00 94.06 95 VAL A C 1
ATOM 739 O O . VAL A 1 95 ? 1.230 13.886 1.083 1.00 94.06 95 VAL A O 1
ATOM 742 N N . GLN A 1 96 ? 2.350 15.727 1.725 1.00 96.25 96 GLN A N 1
ATOM 743 C CA . GLN A 1 96 ? 1.622 16.690 0.903 1.00 96.25 96 GLN A CA 1
ATOM 744 C C . GLN A 1 96 ? 2.627 17.460 0.045 1.00 96.25 96 GLN A C 1
ATOM 746 O O . GLN A 1 96 ? 3.191 18.460 0.493 1.00 96.25 96 GLN A O 1
ATOM 751 N N . PHE A 1 97 ? 2.867 17.004 -1.187 1.00 96.50 97 PHE A N 1
ATOM 752 C CA . PHE A 1 97 ? 3.846 17.619 -2.093 1.00 96.50 97 PHE A CA 1
ATOM 753 C C . PHE A 1 97 ? 3.201 18.397 -3.247 1.00 96.50 97 PHE A C 1
ATOM 755 O O . PHE A 1 97 ? 2.058 18.165 -3.637 1.00 96.50 97 PHE A O 1
ATOM 762 N N . SER A 1 98 ? 3.948 19.330 -3.842 1.00 97.88 98 SER A N 1
ATOM 763 C CA . SER A 1 98 ? 3.522 20.073 -5.035 1.00 97.88 98 SER A CA 1
ATOM 764 C C . SER A 1 98 ? 3.310 19.154 -6.245 1.00 97.88 98 SER A C 1
ATOM 766 O O . SER A 1 98 ? 2.361 19.330 -7.005 1.00 97.88 98 SER A O 1
ATOM 768 N N . ASN A 1 99 ? 4.180 18.159 -6.409 1.00 95.94 99 ASN A N 1
ATOM 769 C CA . ASN A 1 99 ? 4.224 17.184 -7.497 1.00 95.94 99 ASN A CA 1
ATOM 770 C C . ASN A 1 99 ? 5.066 15.976 -7.052 1.00 95.94 99 ASN A C 1
ATOM 772 O O . ASN A 1 99 ? 5.733 16.037 -6.020 1.00 95.94 99 ASN A O 1
ATOM 776 N N . HIS A 1 100 ? 5.047 14.881 -7.816 1.00 89.62 100 HIS A N 1
ATOM 777 C CA . HIS A 1 100 ? 5.857 13.706 -7.479 1.00 89.62 100 HIS A CA 1
ATOM 778 C C . HIS A 1 100 ? 7.364 13.988 -7.624 1.00 89.62 100 HIS A C 1
ATOM 780 O O . HIS A 1 100 ? 7.783 14.891 -8.355 1.00 89.62 100 HIS A O 1
ATOM 786 N N . THR A 1 101 ? 8.184 13.180 -6.952 1.00 88.25 101 THR A N 1
ATOM 787 C CA . THR A 1 101 ? 9.646 13.346 -6.827 1.00 88.25 101 THR A CA 1
ATOM 788 C C . THR A 1 101 ? 10.432 13.074 -8.113 1.00 88.25 101 THR A C 1
ATOM 790 O O . THR A 1 101 ? 11.640 13.271 -8.138 1.00 88.25 101 THR A O 1
ATOM 793 N N . GLY A 1 102 ? 9.757 12.653 -9.187 1.00 86.75 102 GLY A N 1
ATOM 794 C CA . GLY A 1 102 ? 10.362 12.477 -10.514 1.00 86.75 102 GLY A CA 1
ATOM 795 C C . GLY A 1 102 ? 10.562 13.790 -11.280 1.00 86.75 102 GLY A C 1
ATOM 796 O O . GLY A 1 102 ? 11.209 13.803 -12.320 1.00 86.75 102 GLY A O 1
ATOM 797 N N . TYR A 1 103 ? 10.008 14.898 -10.787 1.00 89.31 103 TYR A N 1
ATOM 798 C CA . TYR A 1 103 ? 10.292 16.235 -11.308 1.00 89.31 103 TYR A CA 1
ATOM 799 C C . TYR A 1 103 ? 11.593 16.793 -10.720 1.00 89.31 103 TYR A C 1
ATOM 801 O O . TYR A 1 103 ? 11.920 16.535 -9.564 1.00 89.31 103 TYR A O 1
ATOM 809 N N . ALA A 1 104 ? 12.264 17.670 -11.477 1.00 94.81 104 ALA A N 1
ATOM 810 C CA . ALA A 1 104 ? 13.494 18.343 -11.045 1.00 94.81 104 ALA A CA 1
ATOM 811 C C . ALA A 1 104 ? 13.337 19.156 -9.744 1.00 94.81 104 ALA A C 1
ATOM 813 O O . ALA A 1 104 ? 14.269 19.248 -8.947 1.00 94.81 104 ALA A O 1
ATOM 814 N N . HIS A 1 105 ? 12.157 19.740 -9.519 1.00 95.62 105 HIS A N 1
ATOM 815 C CA . HIS A 1 105 ? 11.848 20.502 -8.314 1.00 95.62 105 HIS A CA 1
ATOM 816 C C . HIS A 1 105 ? 10.511 20.064 -7.726 1.00 95.62 105 HIS A C 1
ATOM 818 O O . HIS A 1 105 ? 9.537 19.831 -8.445 1.00 95.62 105 HIS A O 1
ATOM 824 N N . TRP A 1 106 ? 10.462 19.995 -6.401 1.00 96.12 106 TRP A N 1
ATOM 825 C CA . TRP A 1 106 ? 9.253 19.758 -5.629 1.00 96.12 106 TRP A CA 1
ATOM 826 C C . TRP A 1 106 ? 9.418 20.374 -4.236 1.00 96.12 106 TRP A C 1
ATOM 828 O O . TRP A 1 106 ? 10.537 20.594 -3.768 1.00 96.12 106 TRP A O 1
ATOM 838 N N . LYS A 1 107 ? 8.299 20.691 -3.586 1.00 96.31 107 LYS A N 1
ATOM 839 C CA . LYS A 1 107 ? 8.251 21.134 -2.187 1.00 96.31 107 LYS A CA 1
ATOM 840 C C . LYS A 1 107 ? 7.041 20.527 -1.499 1.00 96.31 107 LYS A C 1
ATOM 842 O O . LYS A 1 107 ? 6.074 20.161 -2.165 1.00 96.31 107 LYS A O 1
ATOM 847 N N . GLY A 1 108 ? 7.071 20.486 -0.175 1.00 95.38 108 GLY A N 1
ATOM 848 C CA . GLY A 1 108 ? 5.894 20.185 0.623 1.00 95.38 108 GLY A CA 1
ATOM 849 C C . GLY A 1 108 ? 6.237 19.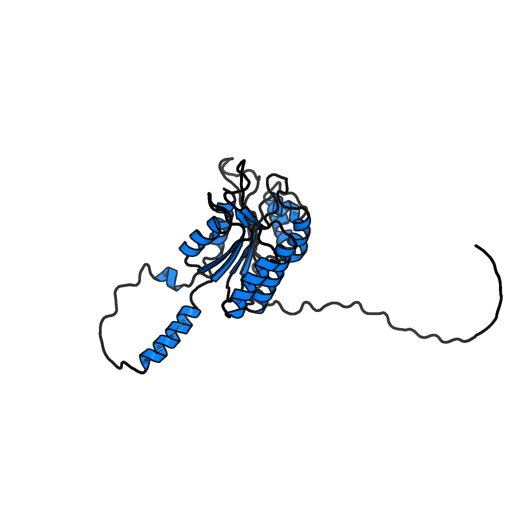622 1.990 1.00 95.38 108 GLY A C 1
ATOM 850 O O . GLY A 1 108 ? 7.367 19.763 2.455 1.00 95.38 108 GLY A O 1
ATOM 851 N N . GLN A 1 109 ? 5.236 19.024 2.622 1.00 94.88 109 GLN A N 1
ATOM 852 C CA . GLN A 1 109 ? 5.282 18.587 4.014 1.00 94.88 109 GLN A CA 1
ATOM 853 C C . GLN A 1 109 ? 5.296 17.063 4.101 1.00 94.88 109 GLN A C 1
ATOM 855 O O . GLN A 1 109 ? 4.701 16.380 3.264 1.00 94.88 109 GLN A O 1
ATOM 860 N N . VAL A 1 110 ? 5.979 16.550 5.119 1.00 93.75 110 VAL A N 1
ATOM 861 C CA . VAL A 1 110 ? 5.952 15.142 5.520 1.00 93.75 110 VAL A CA 1
ATOM 862 C C . VAL A 1 110 ? 5.201 15.085 6.839 1.00 93.75 110 VAL A C 1
ATOM 864 O O . VAL A 1 110 ? 5.530 15.856 7.736 1.00 93.75 110 VAL A O 1
ATOM 867 N N . VAL A 1 111 ? 4.199 14.217 6.923 1.00 95.44 111 VAL A N 1
ATOM 868 C CA . VAL A 1 111 ? 3.428 14.003 8.147 1.00 95.44 111 VAL A CA 1
ATOM 869 C C . VAL A 1 111 ? 4.210 13.059 9.053 1.00 95.44 111 VAL A C 1
ATOM 871 O O . VAL A 1 111 ? 4.712 12.024 8.613 1.00 95.44 111 VAL A O 1
ATOM 874 N N . THR A 1 112 ? 4.348 13.450 10.310 1.00 96.44 112 THR A N 1
ATOM 875 C CA . THR A 1 112 ? 5.040 12.693 11.359 1.00 96.44 112 THR A CA 1
ATOM 876 C C . THR A 1 112 ? 4.134 11.622 11.975 1.00 96.44 112 THR A C 1
ATOM 878 O O . THR A 1 112 ? 2.917 11.635 11.786 1.00 96.44 112 THR A O 1
ATOM 881 N N . ALA A 1 113 ? 4.712 10.688 12.735 1.00 96.81 113 ALA A N 1
ATOM 882 C CA . ALA A 1 113 ? 3.935 9.683 13.465 1.00 96.81 113 ALA A CA 1
ATOM 883 C C . ALA A 1 113 ? 2.959 10.310 14.477 1.00 96.81 113 ALA A C 1
ATOM 885 O O . ALA A 1 113 ? 1.810 9.880 14.559 1.00 96.81 113 ALA A O 1
ATOM 886 N N . ASP A 1 114 ? 3.380 11.365 15.182 1.00 97.75 114 ASP A N 1
ATOM 887 C CA . ASP A 1 114 ? 2.534 12.084 16.142 1.00 97.75 114 ASP A CA 1
ATOM 888 C C . ASP A 1 114 ? 1.352 12.770 15.445 1.00 97.75 114 ASP A C 1
ATOM 890 O O . ASP A 1 114 ? 0.220 12.711 15.916 1.00 97.75 114 ASP A O 1
ATOM 894 N N . GLU A 1 115 ? 1.578 13.382 14.281 1.00 97.75 115 GLU A N 1
ATOM 895 C CA . GLU A 1 115 ? 0.501 13.999 13.499 1.00 97.75 115 GLU A CA 1
ATOM 896 C C . GLU A 1 115 ? -0.478 12.951 12.943 1.00 97.75 115 GLU A C 1
ATOM 898 O O . GLU A 1 115 ? -1.690 13.180 12.956 1.00 97.75 115 GLU A O 1
ATOM 903 N N . LEU A 1 116 ? 0.013 11.781 12.508 1.00 97.69 116 LEU A N 1
ATOM 904 C CA . LEU A 1 116 ? -0.840 10.637 12.158 1.00 97.69 116 LEU A CA 1
ATOM 905 C C . LEU A 1 116 ? -1.679 10.191 13.363 1.00 97.69 116 LEU A C 1
ATOM 907 O O . LEU A 1 116 ? -2.881 9.957 13.216 1.00 97.69 116 LEU A O 1
ATOM 911 N N . HIS A 1 117 ? -1.065 10.106 14.545 1.00 97.88 117 HIS A N 1
ATOM 912 C CA . HIS A 1 117 ? -1.754 9.755 15.781 1.00 97.88 117 HIS A CA 1
ATOM 913 C C . HIS A 1 117 ? -2.864 10.744 16.116 1.00 97.88 117 HIS A C 1
ATOM 915 O O . HIS A 1 117 ? -3.988 10.312 16.338 1.00 97.88 117 HIS A O 1
ATOM 921 N N . VAL A 1 118 ? -2.594 12.049 16.059 1.00 98.19 118 VAL A N 1
ATOM 922 C CA . VAL A 1 118 ? -3.595 13.097 16.318 1.00 98.19 118 VAL A CA 1
ATOM 923 C C . VAL A 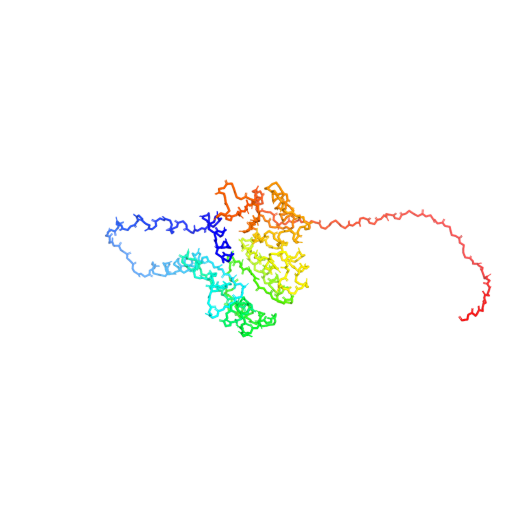1 118 ? -4.802 12.966 15.384 1.00 98.19 118 VAL A C 1
ATOM 925 O O . VAL A 1 118 ? -5.947 13.073 15.826 1.00 98.19 118 VAL A O 1
ATOM 928 N N . LEU A 1 119 ? -4.574 12.711 14.091 1.00 98.19 119 LEU A N 1
ATOM 929 C CA . LEU A 1 119 ? -5.665 12.525 13.131 1.00 98.19 119 LEU A CA 1
ATOM 930 C C . LEU A 1 119 ? -6.487 11.271 13.445 1.00 98.19 119 LEU A C 1
ATOM 932 O O . LEU A 1 119 ? -7.717 11.337 13.491 1.00 98.19 119 LEU A O 1
ATOM 936 N N . TYR A 1 120 ? -5.821 10.138 13.678 1.00 98.19 120 TYR A N 1
ATOM 937 C CA . TYR A 1 120 ? -6.501 8.880 13.975 1.00 98.19 120 TYR A CA 1
ATOM 938 C C . TYR A 1 120 ? -7.237 8.923 15.323 1.00 98.19 120 TYR A C 1
ATOM 940 O O . TYR A 1 120 ? -8.381 8.477 15.419 1.00 98.19 120 TYR A O 1
ATOM 948 N N . GLU A 1 121 ? -6.643 9.533 16.349 1.00 98.00 121 GLU A N 1
ATOM 949 C CA . GLU A 1 121 ? -7.287 9.794 17.635 1.00 98.00 121 GLU A CA 1
ATOM 950 C C . GLU A 1 121 ? -8.553 10.641 17.451 1.00 98.00 121 GLU A C 1
ATOM 952 O O . GLU A 1 121 ? -9.603 10.291 17.984 1.00 98.00 121 GLU A O 1
ATOM 957 N N . GLY A 1 122 ? -8.509 11.693 16.627 1.00 97.94 122 GLY A N 1
ATOM 958 C CA . GLY A 1 122 ? -9.689 12.498 16.302 1.00 97.94 122 GLY A CA 1
ATOM 959 C C . GLY A 1 122 ? -10.841 11.679 15.702 1.00 97.94 122 GLY A C 1
ATOM 960 O O . GLY A 1 122 ? -12.000 11.870 16.080 1.00 97.94 122 GLY A O 1
ATOM 961 N N . ILE A 1 123 ? -10.539 10.726 14.815 1.00 96.69 123 ILE A N 1
ATOM 962 C CA . ILE A 1 123 ? -11.525 9.786 14.247 1.00 96.69 123 ILE A CA 1
ATOM 963 C C . ILE A 1 123 ? -12.089 8.877 15.354 1.00 96.69 123 ILE A C 1
ATOM 965 O O . ILE A 1 123 ? -13.307 8.695 15.453 1.00 96.69 123 ILE A O 1
ATOM 969 N N . LYS A 1 124 ? -11.224 8.349 16.231 1.00 96.44 124 LYS A N 1
ATOM 970 C CA . LYS A 1 124 ? -11.619 7.485 17.357 1.00 96.44 124 LYS A CA 1
ATOM 971 C C . LYS A 1 124 ? -12.500 8.193 18.377 1.00 96.44 124 LYS A C 1
ATOM 973 O O . LYS A 1 124 ? -13.495 7.622 18.813 1.00 96.44 124 LYS A O 1
ATOM 978 N N . LEU A 1 125 ? -12.170 9.430 18.745 1.00 97.44 125 LEU A N 1
ATOM 979 C CA . LEU A 1 125 ? -12.931 10.222 19.717 1.00 97.44 125 LEU A CA 1
ATOM 980 C C . LEU A 1 125 ? -14.371 10.474 19.257 1.00 97.44 125 LEU A C 1
ATOM 982 O O . LEU A 1 125 ? -15.272 10.605 20.082 1.00 97.44 125 LEU A O 1
ATOM 986 N N . ASN A 1 126 ? -14.594 10.497 17.942 1.00 94.88 126 ASN A N 1
ATOM 987 C CA . ASN A 1 126 ? -15.921 10.615 17.346 1.00 94.88 126 ASN A CA 1
ATOM 988 C C . ASN A 1 126 ? -16.599 9.257 17.087 1.00 94.88 126 ASN A C 1
ATOM 990 O O . ASN A 1 126 ? -17.724 9.235 16.594 1.00 94.88 126 ASN A O 1
ATOM 994 N N . ASN A 1 127 ? -15.946 8.136 17.419 1.00 93.75 127 ASN A N 1
ATOM 995 C CA . ASN A 1 127 ? -16.421 6.773 17.166 1.00 93.75 127 ASN A CA 1
ATOM 996 C C . ASN A 1 127 ? -16.824 6.559 15.691 1.00 93.75 127 ASN A C 1
ATOM 998 O O . ASN A 1 127 ? -17.878 5.999 15.385 1.00 93.75 127 ASN A O 1
ATOM 1002 N N . VAL A 1 128 ? -15.995 7.062 14.771 1.00 94.44 128 VAL A N 1
ATOM 1003 C CA . VAL A 1 128 ? -16.172 6.916 13.312 1.00 94.44 128 VAL A CA 1
ATOM 1004 C C . VAL A 1 128 ? -15.025 6.136 12.660 1.00 94.44 128 VAL A C 1
ATOM 1006 O O . VAL A 1 128 ? -14.870 6.149 11.447 1.00 94.44 128 VAL A O 1
ATOM 1009 N N . ASN A 1 129 ? -14.238 5.404 13.451 1.00 94.94 129 ASN A N 1
ATOM 1010 C CA . ASN A 1 129 ? -13.127 4.558 13.002 1.00 94.94 129 ASN A CA 1
ATOM 1011 C C . ASN A 1 129 ? -13.583 3.156 12.539 1.00 94.94 129 ASN A C 1
ATOM 1013 O O . ASN A 1 129 ? -12.886 2.166 12.751 1.00 94.94 129 ASN A O 1
ATOM 1017 N N . HIS A 1 130 ? -14.766 3.056 11.930 1.00 94.81 130 HIS A N 1
ATOM 1018 C CA . HIS A 1 130 ? -15.309 1.800 11.414 1.00 94.81 130 HIS A CA 1
ATOM 1019 C C . HIS A 1 130 ? -14.954 1.654 9.930 1.00 94.81 130 HIS A C 1
ATOM 1021 O O . HIS A 1 130 ? -15.512 2.352 9.084 1.00 94.81 130 HIS A O 1
ATOM 1027 N N . TYR A 1 131 ? -14.020 0.750 9.630 1.00 96.50 131 TYR A N 1
ATOM 1028 C CA . TYR A 1 131 ? -13.499 0.520 8.283 1.00 96.50 131 TYR A CA 1
ATOM 1029 C C . TYR A 1 131 ? -13.652 -0.945 7.865 1.00 96.50 131 TYR A C 1
ATOM 1031 O O . TYR A 1 131 ? -13.548 -1.858 8.689 1.00 96.50 131 TYR A O 1
ATOM 1039 N N . ASP A 1 132 ? -13.854 -1.161 6.568 1.00 95.69 132 ASP A N 1
ATOM 1040 C CA . ASP A 1 132 ? -13.826 -2.486 5.937 1.00 95.69 132 ASP A CA 1
ATOM 1041 C C . ASP A 1 132 ? -12.461 -2.776 5.315 1.00 95.69 132 ASP A C 1
ATOM 1043 O O . ASP A 1 132 ? -12.019 -3.925 5.255 1.00 95.69 132 ASP A O 1
ATOM 1047 N N . TYR A 1 133 ? -11.789 -1.718 4.859 1.00 97.31 133 TYR A N 1
ATOM 1048 C CA . TYR A 1 133 ? -10.499 -1.797 4.197 1.00 97.31 133 TYR A CA 1
ATOM 1049 C C . TYR A 1 133 ? -9.532 -0.763 4.760 1.00 97.31 133 TYR A C 1
ATOM 1051 O O . TYR A 1 133 ? -9.897 0.387 5.009 1.00 97.31 133 TYR A O 1
ATOM 1059 N N . VAL A 1 134 ? -8.269 -1.159 4.872 1.00 98.12 134 VAL A N 1
ATOM 1060 C CA . VAL A 1 134 ? -7.149 -0.227 5.022 1.00 98.12 134 VAL A CA 1
ATOM 1061 C C . VAL A 1 134 ? -6.265 -0.365 3.795 1.00 98.12 134 VAL A C 1
ATOM 1063 O O . VAL A 1 134 ? -5.966 -1.478 3.364 1.00 98.12 134 VAL A O 1
ATOM 1066 N N . LEU A 1 135 ? -5.853 0.764 3.233 1.00 97.00 135 LEU A N 1
ATOM 1067 C CA . LEU A 1 135 ? -4.963 0.827 2.086 1.00 97.00 135 LEU A CA 1
ATOM 1068 C C . LEU A 1 135 ? -3.739 1.663 2.450 1.00 97.00 135 LEU A C 1
ATOM 1070 O O . LEU A 1 135 ? -3.871 2.829 2.816 1.00 97.00 135 LEU A O 1
ATOM 1074 N N . THR A 1 136 ? -2.547 1.090 2.319 1.00 96.50 136 THR A N 1
ATOM 1075 C CA . THR A 1 136 ? -1.287 1.803 2.571 1.00 96.50 136 THR A CA 1
ATOM 1076 C C . THR A 1 136 ? -0.392 1.806 1.343 1.00 96.50 136 THR A C 1
ATOM 1078 O O . THR A 1 136 ? -0.580 1.038 0.398 1.00 96.50 136 THR A O 1
ATOM 1081 N N . GLY A 1 137 ? 0.558 2.734 1.336 1.00 91.44 137 GLY A N 1
ATOM 1082 C CA . GLY A 1 137 ? 1.548 2.885 0.280 1.00 91.44 137 GLY A CA 1
ATOM 1083 C C . GLY A 1 137 ? 2.721 3.726 0.769 1.00 91.44 137 GLY A C 1
ATOM 1084 O O . GLY A 1 137 ? 3.155 3.595 1.909 1.00 91.44 137 GLY A O 1
ATOM 1085 N N . TYR A 1 138 ? 3.217 4.625 -0.082 1.00 88.00 138 TYR A N 1
ATOM 1086 C CA . TYR A 1 138 ? 4.433 5.400 0.178 1.00 88.00 138 TYR A CA 1
ATOM 1087 C C . TYR A 1 138 ? 4.488 6.072 1.562 1.00 88.00 138 TYR A C 1
ATOM 1089 O O . TYR A 1 138 ? 3.665 6.933 1.890 1.00 88.00 138 TYR A O 1
ATOM 1097 N N . THR A 1 139 ? 5.550 5.763 2.307 1.00 86.50 139 THR A N 1
ATOM 1098 C CA . THR A 1 139 ? 6.004 6.468 3.511 1.00 86.50 139 THR A CA 1
ATOM 1099 C C . THR A 1 139 ? 7.529 6.604 3.486 1.00 86.50 139 THR A C 1
ATOM 1101 O O . THR A 1 139 ? 8.219 5.882 2.766 1.00 86.50 139 THR A O 1
ATOM 1104 N N . ARG A 1 140 ? 8.069 7.554 4.253 1.00 85.00 140 ARG A N 1
ATOM 1105 C CA . ARG A 1 140 ? 9.516 7.797 4.387 1.00 85.00 140 ARG A CA 1
ATOM 1106 C C . ARG A 1 140 ? 10.026 7.647 5.814 1.00 85.00 140 ARG A C 1
ATOM 1108 O O . ARG A 1 140 ? 11.218 7.837 6.030 1.00 85.00 140 ARG A O 1
ATOM 1115 N N . ASP A 1 141 ? 9.142 7.366 6.761 1.00 90.56 141 ASP A N 1
ATOM 1116 C CA . ASP A 1 141 ? 9.456 7.431 8.179 1.00 90.56 141 ASP A CA 1
ATOM 1117 C C . ASP A 1 141 ? 9.100 6.119 8.883 1.00 90.56 141 ASP A C 1
ATOM 1119 O O . ASP A 1 141 ? 8.001 5.584 8.720 1.00 90.56 141 ASP A O 1
ATOM 1123 N N . THR A 1 142 ? 10.065 5.587 9.635 1.00 93.69 142 THR A N 1
ATOM 1124 C CA . THR A 1 142 ? 9.922 4.317 10.353 1.00 93.69 142 THR A CA 1
ATOM 1125 C C . THR A 1 142 ? 8.855 4.414 11.432 1.00 93.69 142 THR A C 1
ATOM 1127 O O . THR A 1 142 ? 8.002 3.534 11.492 1.00 93.69 142 THR A O 1
ATOM 1130 N N . SER A 1 143 ? 8.854 5.484 12.231 1.00 95.81 143 SER A N 1
ATOM 1131 C CA . SER A 1 143 ? 7.870 5.644 13.307 1.00 95.81 143 SER A CA 1
ATOM 1132 C C . SER A 1 143 ? 6.449 5.796 12.759 1.00 95.81 143 SER A C 1
ATOM 1134 O O . SER A 1 143 ? 5.508 5.234 13.310 1.00 95.81 143 SER A O 1
ATOM 1136 N N . PHE A 1 144 ? 6.292 6.458 11.609 1.00 96.25 144 PHE A N 1
ATOM 1137 C CA . PHE A 1 144 ? 5.022 6.549 10.897 1.00 96.25 144 PHE A CA 1
ATOM 1138 C C . PHE A 1 144 ? 4.540 5.166 10.456 1.00 96.25 144 PHE A C 1
ATOM 1140 O O . PHE A 1 144 ? 3.372 4.832 10.629 1.00 96.25 144 PHE A O 1
ATOM 1147 N N . LEU A 1 145 ? 5.429 4.348 9.884 1.00 95.00 145 LEU A N 1
ATOM 1148 C CA . LEU A 1 145 ? 5.069 3.006 9.428 1.00 95.00 145 LEU A CA 1
ATOM 1149 C C . LEU A 1 145 ? 4.715 2.075 10.596 1.00 95.00 145 LEU A C 1
ATOM 1151 O O . LEU A 1 145 ? 3.786 1.283 10.481 1.00 95.00 145 LEU A O 1
ATOM 1155 N N . GLU A 1 146 ? 5.419 2.189 11.721 1.00 97.00 146 GLU A N 1
ATOM 1156 C CA . GLU A 1 146 ? 5.086 1.467 12.952 1.00 97.00 146 GLU A CA 1
ATOM 1157 C C . GLU A 1 146 ? 3.715 1.886 13.492 1.00 97.00 146 GLU A C 1
ATOM 1159 O O . GLU A 1 146 ? 2.882 1.024 13.757 1.00 97.00 146 GLU A O 1
ATOM 1164 N N . MET A 1 147 ? 3.421 3.187 13.519 1.00 97.94 147 MET A N 1
ATOM 1165 C CA . MET A 1 147 ? 2.104 3.693 13.909 1.00 97.94 147 MET A CA 1
ATOM 1166 C C . MET A 1 147 ? 0.986 3.188 12.981 1.00 97.94 147 MET A C 1
ATOM 1168 O O . MET A 1 147 ? -0.107 2.858 13.436 1.00 97.94 147 MET A O 1
ATOM 1172 N N . VAL A 1 148 ? 1.240 3.068 11.673 1.00 98.00 148 VAL A N 1
ATOM 1173 C CA . VAL A 1 148 ? 0.289 2.446 10.734 1.00 98.00 148 VAL A CA 1
ATOM 1174 C C . VAL A 1 148 ? 0.012 0.985 11.102 1.00 98.00 148 VAL A C 1
ATOM 1176 O O . VAL A 1 148 ? -1.139 0.554 11.031 1.00 98.00 148 VAL A O 1
ATOM 1179 N N . VAL A 1 149 ? 1.034 0.222 11.508 1.00 98.00 149 VAL A N 1
ATOM 1180 C CA . VAL A 1 149 ? 0.854 -1.164 11.973 1.00 98.00 149 VAL A CA 1
ATOM 1181 C C . VAL A 1 149 ? -0.028 -1.202 13.220 1.00 98.00 149 VAL A C 1
ATOM 1183 O O . VAL A 1 149 ? -0.962 -2.004 13.257 1.00 98.00 149 VAL A O 1
ATOM 1186 N N . ASP A 1 150 ? 0.202 -0.309 14.184 1.00 98.25 150 ASP A N 1
ATOM 1187 C CA . ASP A 1 150 ? -0.604 -0.219 15.408 1.00 98.25 150 ASP A CA 1
ATOM 1188 C C . ASP A 1 150 ? -2.078 0.095 15.092 1.00 98.25 150 ASP A C 1
ATOM 1190 O O . ASP A 1 150 ? -2.983 -0.581 15.590 1.00 98.25 150 ASP A O 1
ATOM 1194 N N . ILE A 1 151 ? -2.329 1.051 14.188 1.00 98.44 151 ILE A N 1
ATOM 1195 C CA . ILE A 1 151 ? -3.678 1.389 13.702 1.00 98.44 151 ILE A CA 1
ATOM 1196 C C . ILE A 1 151 ? -4.349 0.168 13.065 1.00 98.44 151 ILE A C 1
ATOM 1198 O O . ILE A 1 151 ? -5.487 -0.160 13.397 1.00 98.44 151 ILE A O 1
ATOM 1202 N N . VAL A 1 152 ? -3.663 -0.526 12.151 1.00 98.25 152 VAL A N 1
ATOM 1203 C CA . VAL A 1 152 ? -4.223 -1.698 11.461 1.00 98.25 152 VAL A CA 1
ATOM 1204 C C . VAL A 1 152 ? -4.560 -2.809 12.450 1.00 98.25 152 VAL A C 1
ATOM 1206 O O . VAL A 1 152 ? -5.625 -3.415 12.340 1.00 98.25 152 VAL A O 1
ATOM 1209 N N . GLN A 1 153 ? -3.682 -3.088 13.414 1.00 98.06 153 GLN A N 1
ATOM 1210 C CA . GLN A 1 153 ? -3.929 -4.111 14.428 1.00 98.06 153 GLN A CA 1
ATOM 1211 C C . GLN A 1 153 ? -5.139 -3.758 15.294 1.00 98.06 153 GLN A C 1
ATOM 1213 O O . GLN A 1 153 ? -5.996 -4.613 15.515 1.00 98.06 153 GLN A O 1
ATOM 1218 N N . GLU A 1 154 ? -5.256 -2.500 15.724 1.00 98.00 154 GLU A N 1
ATOM 1219 C CA . GLU A 1 154 ? -6.425 -2.014 16.458 1.00 98.00 154 GLU A CA 1
ATOM 1220 C C . GLU A 1 154 ? -7.718 -2.189 15.651 1.00 98.00 154 GLU A C 1
ATOM 1222 O O . GLU A 1 154 ? -8.696 -2.756 16.147 1.00 98.00 154 GLU A O 1
ATOM 1227 N N . LEU A 1 155 ? -7.712 -1.770 14.385 1.00 97.88 155 LEU A N 1
ATOM 1228 C CA . LEU A 1 155 ? -8.866 -1.891 13.499 1.00 97.88 155 LEU A CA 1
ATOM 1229 C C . LEU A 1 155 ? -9.238 -3.355 13.226 1.00 97.88 155 LEU A C 1
ATOM 1231 O O . LEU A 1 155 ? -10.423 -3.680 13.202 1.00 97.88 155 LEU A O 1
ATOM 1235 N N . LYS A 1 156 ? -8.259 -4.259 13.088 1.00 97.06 156 LYS A N 1
ATOM 1236 C CA . LYS A 1 156 ? -8.501 -5.706 12.949 1.00 97.06 156 LYS A CA 1
ATOM 1237 C C . LYS A 1 156 ? -9.060 -6.341 14.221 1.00 97.06 156 LYS A C 1
ATOM 1239 O O . LYS A 1 156 ? -9.880 -7.251 14.129 1.00 97.06 156 LYS A O 1
ATOM 1244 N N . MET A 1 157 ? -8.655 -5.871 15.403 1.00 97.12 157 MET A N 1
ATOM 1245 C CA . MET A 1 157 ? -9.259 -6.315 16.666 1.00 97.12 157 MET A CA 1
ATOM 1246 C C . MET A 1 157 ? -10.732 -5.901 16.759 1.00 97.12 157 MET A C 1
ATOM 1248 O O . MET A 1 157 ? -11.554 -6.681 17.235 1.00 97.12 157 MET A O 1
ATOM 1252 N N . ALA A 1 158 ? -11.074 -4.701 16.279 1.00 95.25 158 ALA A N 1
ATOM 1253 C CA . ALA A 1 158 ? -12.455 -4.219 16.237 1.00 95.25 158 ALA A CA 1
ATOM 1254 C C . ALA A 1 158 ? -13.290 -4.884 15.124 1.00 95.25 158 ALA A C 1
ATOM 1256 O O . ALA A 1 158 ? -14.476 -5.153 15.317 1.00 95.25 158 ALA A O 1
ATOM 1257 N N . ASN A 1 159 ? -12.679 -5.165 13.972 1.00 95.69 159 ASN A N 1
ATOM 1258 C CA . ASN A 1 159 ? -13.298 -5.814 12.821 1.00 95.69 159 ASN A CA 1
ATOM 1259 C C . ASN A 1 159 ? -12.385 -6.928 12.269 1.00 95.69 159 ASN A C 1
ATOM 1261 O O . ASN A 1 159 ? -11.556 -6.666 11.395 1.00 95.69 159 ASN A O 1
ATOM 1265 N N . PRO A 1 160 ? -12.572 -8.195 12.690 1.00 94.81 160 PRO A N 1
ATOM 1266 C CA . PRO A 1 160 ? -11.789 -9.324 12.177 1.00 94.81 160 PRO A CA 1
ATOM 1267 C C . PRO A 1 160 ? -11.958 -9.596 10.673 1.00 94.81 160 PRO A C 1
ATOM 1269 O O . PRO A 1 160 ? -11.193 -10.371 10.105 1.00 94.81 160 PRO A O 1
ATOM 1272 N N . ASN A 1 161 ? -12.964 -8.992 10.026 1.00 93.81 161 ASN A N 1
ATOM 1273 C CA . ASN A 1 161 ? -13.183 -9.089 8.581 1.00 93.81 161 ASN A CA 1
ATOM 1274 C C . ASN A 1 161 ? -12.503 -7.962 7.789 1.00 93.81 161 ASN A C 1
ATOM 1276 O O . ASN A 1 161 ? -12.612 -7.969 6.559 1.00 93.81 161 ASN A O 1
ATOM 1280 N N . LEU A 1 162 ? -11.852 -7.007 8.465 1.00 96.31 162 LEU A N 1
ATOM 1281 C CA . LEU A 1 162 ? -11.139 -5.907 7.826 1.00 96.31 162 LEU A CA 1
ATOM 1282 C C . LEU A 1 162 ? -10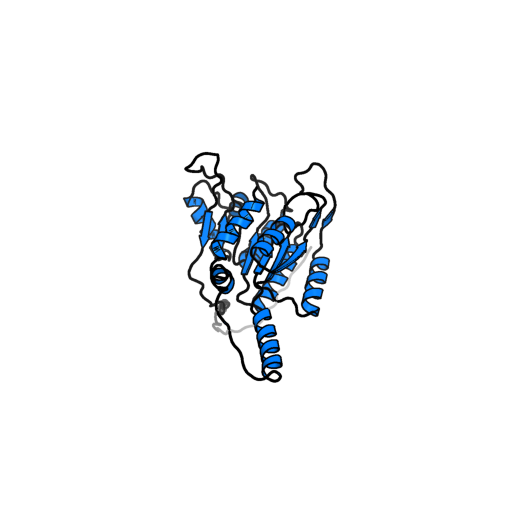.009 -6.441 6.950 1.00 96.31 162 LEU A C 1
ATOM 1284 O O . LEU A 1 162 ? -9.192 -7.248 7.393 1.00 96.31 162 LEU A O 1
ATOM 1288 N N . VAL A 1 163 ? -9.952 -5.946 5.717 1.00 96.50 163 VAL A N 1
ATOM 1289 C CA . VAL A 1 163 ? -8.927 -6.321 4.745 1.00 96.50 163 VAL A CA 1
ATOM 1290 C C . VAL A 1 163 ? -7.883 -5.217 4.657 1.00 96.50 163 VAL A C 1
ATOM 1292 O O . VAL A 1 163 ? -8.158 -4.100 4.219 1.00 96.50 163 VAL A O 1
ATOM 1295 N N . TYR A 1 164 ? -6.655 -5.544 5.036 1.00 98.00 164 TYR A N 1
ATOM 1296 C CA . TYR A 1 164 ? -5.505 -4.670 4.893 1.00 98.00 164 TYR A CA 1
ATOM 1297 C C . TYR A 1 164 ? -4.759 -4.954 3.583 1.00 98.00 164 TYR A C 1
ATOM 1299 O O . TYR A 1 164 ? -4.210 -6.041 3.376 1.00 98.00 164 TYR A O 1
ATOM 1307 N N . VAL A 1 165 ? -4.731 -3.945 2.709 1.00 97.06 165 VAL A N 1
ATOM 1308 C CA . VAL A 1 165 ? -3.981 -3.920 1.453 1.00 97.06 165 VAL A CA 1
ATOM 1309 C C . VAL A 1 165 ? -2.745 -3.043 1.620 1.00 97.06 165 VAL A C 1
ATOM 1311 O O . VAL A 1 165 ? -2.856 -1.834 1.822 1.00 97.06 165 VAL A O 1
ATOM 1314 N N . CYS A 1 166 ? -1.568 -3.647 1.500 1.00 96.12 166 CYS A N 1
ATOM 1315 C CA . CYS A 1 166 ? -0.291 -2.956 1.608 1.00 96.12 166 CYS A CA 1
ATOM 1316 C C . CYS A 1 166 ? 0.430 -2.920 0.262 1.00 96.12 166 CYS A C 1
ATOM 1318 O O . CYS A 1 166 ? 0.733 -3.960 -0.321 1.00 96.12 166 CYS A O 1
ATOM 1320 N N . ASP A 1 167 ? 0.796 -1.725 -0.183 1.00 94.94 167 ASP A N 1
ATOM 1321 C CA . ASP A 1 167 ? 1.790 -1.552 -1.236 1.00 94.94 167 ASP A CA 1
ATOM 1322 C C . ASP A 1 167 ? 3.163 -1.267 -0.610 1.00 94.94 167 ASP A C 1
ATOM 1324 O O . ASP A 1 167 ? 3.344 -0.192 -0.030 1.00 94.94 167 ASP A O 1
ATOM 1328 N N . PRO A 1 168 ? 4.116 -2.218 -0.636 1.00 93.94 168 PRO A N 1
ATOM 1329 C CA . PRO A 1 168 ? 5.388 -2.094 0.070 1.00 93.94 168 PRO A CA 1
ATOM 1330 C C . PRO A 1 168 ? 6.384 -1.225 -0.708 1.00 93.94 168 PRO A C 1
ATOM 1332 O O . PRO A 1 168 ? 7.420 -1.713 -1.152 1.00 93.94 168 PRO A O 1
ATOM 1335 N N . VAL A 1 169 ? 6.063 0.067 -0.842 1.00 91.00 169 VAL A N 1
ATOM 1336 C CA . VAL A 1 169 ? 6.797 1.043 -1.659 1.00 91.00 169 VAL A CA 1
ATOM 1337 C C . VAL A 1 169 ? 8.225 1.238 -1.141 1.00 91.00 169 VAL A C 1
ATOM 1339 O O . VAL A 1 169 ? 8.479 2.086 -0.280 1.00 91.00 169 VAL A O 1
ATOM 1342 N N . LEU A 1 170 ? 9.161 0.449 -1.663 1.00 91.19 170 LEU A N 1
ATOM 1343 C CA . LEU A 1 170 ? 10.564 0.418 -1.235 1.00 91.19 170 LEU A CA 1
ATOM 1344 C C . LEU A 1 170 ? 11.500 0.900 -2.343 1.00 91.19 170 LEU A C 1
ATOM 1346 O O . LEU A 1 170 ? 12.506 1.562 -2.068 1.00 91.19 170 LEU A O 1
ATOM 1350 N N . GLY A 1 171 ? 11.192 0.579 -3.595 1.00 88.31 171 GLY A N 1
ATOM 1351 C CA . GLY A 1 171 ? 12.120 0.802 -4.688 1.00 88.31 171 GLY A CA 1
ATOM 1352 C C . GLY A 1 171 ? 11.603 0.333 -6.032 1.00 88.31 171 GLY A C 1
ATOM 1353 O O . GLY A 1 171 ? 10.552 -0.285 -6.135 1.00 88.31 171 GLY A O 1
ATOM 1354 N N . ASP A 1 172 ? 12.369 0.644 -7.066 1.00 85.44 172 ASP A N 1
ATOM 1355 C CA . ASP A 1 172 ? 12.122 0.189 -8.430 1.00 85.44 172 ASP A CA 1
ATOM 1356 C C . ASP A 1 172 ? 13.459 0.158 -9.191 1.00 85.44 172 ASP A C 1
ATOM 1358 O O . ASP A 1 172 ? 14.456 0.742 -8.745 1.00 85.44 172 ASP A O 1
ATOM 1362 N N . HIS A 1 173 ? 13.498 -0.530 -10.331 1.00 81.25 173 HIS A N 1
ATOM 1363 C CA . HIS A 1 173 ? 14.669 -0.616 -11.212 1.00 81.25 173 HIS A CA 1
ATOM 1364 C C . HIS A 1 173 ? 15.977 -0.988 -10.485 1.00 81.25 173 HIS A C 1
ATOM 1366 O O . HIS A 1 173 ? 17.034 -0.404 -10.730 1.00 81.25 173 HIS A O 1
ATOM 1372 N N . GLY A 1 174 ? 15.912 -1.946 -9.554 1.00 82.06 174 GLY A N 1
ATOM 1373 C CA . GLY A 1 174 ? 17.089 -2.450 -8.841 1.00 82.06 174 GLY A CA 1
ATOM 1374 C C . GLY A 1 174 ? 17.584 -1.567 -7.692 1.00 82.06 174 GLY A C 1
ATOM 1375 O O . GLY A 1 174 ? 18.643 -1.849 -7.132 1.00 82.06 174 GLY A O 1
ATOM 1376 N N . SER A 1 175 ? 16.862 -0.502 -7.326 1.00 85.50 175 SER A N 1
ATOM 1377 C CA . SER A 1 175 ? 17.296 0.415 -6.269 1.00 85.50 175 SER A CA 1
ATOM 1378 C C . SER A 1 175 ? 16.161 0.858 -5.351 1.00 85.50 175 SER A C 1
ATOM 1380 O O . SER A 1 175 ? 15.046 1.146 -5.784 1.00 85.50 175 SER A O 1
ATOM 1382 N N . MET A 1 176 ? 16.465 0.965 -4.056 1.00 88.75 176 MET A N 1
ATOM 1383 C CA . MET A 1 176 ? 15.562 1.607 -3.104 1.00 88.75 176 MET A CA 1
ATOM 1384 C C . MET A 1 176 ? 15.621 3.125 -3.248 1.00 88.75 176 MET A C 1
ATOM 1386 O O . MET A 1 176 ? 16.704 3.710 -3.258 1.00 88.75 176 MET A O 1
ATOM 1390 N N . TYR A 1 177 ? 14.455 3.769 -3.270 1.00 86.88 177 TYR A N 1
ATOM 1391 C CA . TYR A 1 177 ? 14.338 5.234 -3.233 1.00 86.88 177 TYR A CA 1
ATOM 1392 C C . TYR A 1 177 ? 13.741 5.757 -1.918 1.00 86.88 177 TYR A C 1
ATOM 1394 O O . TYR A 1 177 ? 13.488 6.959 -1.774 1.00 86.88 177 TYR A O 1
ATOM 1402 N N . VAL A 1 178 ? 13.518 4.867 -0.949 1.00 85.31 178 VAL A N 1
ATOM 1403 C CA . VAL A 1 178 ? 13.145 5.203 0.430 1.00 85.31 178 VAL A CA 1
ATOM 1404 C C . VAL A 1 178 ? 14.308 4.916 1.391 1.00 85.31 178 VAL A C 1
ATOM 1406 O O . VAL A 1 178 ? 15.239 4.190 1.030 1.00 85.31 178 VAL A O 1
ATOM 1409 N N . PRO A 1 179 ? 14.298 5.481 2.612 1.00 89.12 179 PRO A N 1
ATOM 1410 C CA . PRO A 1 179 ? 15.301 5.163 3.624 1.00 89.12 179 PRO A CA 1
ATOM 1411 C C . PRO A 1 179 ? 15.432 3.654 3.897 1.00 89.12 179 PRO A C 1
ATOM 1413 O O . PRO A 1 179 ? 14.440 2.951 4.081 1.00 89.12 179 PRO A O 1
ATOM 1416 N N . GLN A 1 180 ? 16.672 3.157 3.945 1.00 90.62 180 GLN A N 1
ATOM 1417 C CA . GLN A 1 180 ? 16.993 1.726 4.098 1.00 90.62 180 GLN A CA 1
ATOM 1418 C C . GLN A 1 180 ? 16.427 1.107 5.386 1.00 90.62 180 GLN A C 1
ATOM 1420 O O . GLN A 1 180 ? 16.100 -0.075 5.427 1.00 90.62 180 GLN A O 1
ATOM 1425 N N . ASN A 1 181 ? 16.258 1.911 6.435 1.00 92.69 181 ASN A N 1
ATOM 1426 C CA . ASN A 1 181 ? 15.679 1.495 7.713 1.00 92.69 181 ASN A CA 1
ATOM 1427 C C . ASN A 1 181 ? 14.175 1.161 7.646 1.00 92.69 181 ASN A C 1
ATOM 1429 O O . ASN A 1 181 ? 13.648 0.620 8.614 1.00 92.69 181 ASN A O 1
ATOM 1433 N N . LEU A 1 182 ? 13.481 1.432 6.533 1.00 92.94 182 LEU A N 1
ATOM 1434 C CA . LEU A 1 182 ? 12.093 0.995 6.333 1.00 92.94 182 LEU A CA 1
ATOM 1435 C C . LEU A 1 182 ? 11.976 -0.483 5.959 1.00 92.94 182 LEU A C 1
ATOM 1437 O O . LEU A 1 182 ? 10.978 -1.114 6.297 1.00 92.94 182 LEU A O 1
ATOM 1441 N N . TYR A 1 183 ? 12.981 -1.044 5.282 1.00 93.62 183 TYR A N 1
ATOM 1442 C CA . TYR A 1 183 ? 12.975 -2.443 4.851 1.00 93.62 183 TYR A CA 1
ATOM 1443 C C . TYR A 1 183 ? 12.663 -3.443 5.984 1.00 93.62 183 TYR A C 1
ATOM 1445 O O . TYR A 1 183 ? 11.720 -4.221 5.818 1.00 93.62 183 TYR A O 1
ATOM 1453 N N . PRO A 1 184 ? 13.362 -3.427 7.141 1.00 95.56 184 PRO A N 1
ATOM 1454 C CA . PRO A 1 184 ? 13.057 -4.364 8.225 1.00 95.56 184 PRO A CA 1
ATOM 1455 C C . PRO A 1 184 ? 11.642 -4.166 8.781 1.00 95.56 184 PRO A C 1
ATOM 1457 O O . PRO A 1 184 ? 10.963 -5.134 9.096 1.00 95.56 184 PRO A O 1
ATOM 1460 N N . VAL A 1 185 ? 11.138 -2.930 8.828 1.00 96.12 185 VAL A N 1
ATOM 1461 C CA . VAL A 1 185 ? 9.776 -2.643 9.307 1.00 96.12 185 VAL A CA 1
ATOM 1462 C C . VAL A 1 185 ? 8.737 -3.260 8.374 1.00 96.12 185 VAL A C 1
ATOM 1464 O O . VAL A 1 185 ? 7.818 -3.937 8.836 1.00 96.12 185 VAL A O 1
ATOM 1467 N N . TYR A 1 186 ? 8.895 -3.086 7.059 1.00 96.38 186 TYR A N 1
ATOM 1468 C CA . TYR A 1 186 ? 8.008 -3.725 6.092 1.00 96.38 186 TYR A CA 1
ATOM 1469 C C . TYR A 1 186 ? 8.032 -5.244 6.230 1.00 96.38 186 TYR A C 1
ATOM 1471 O O . TYR A 1 186 ? 6.976 -5.866 6.343 1.00 96.38 186 TYR A O 1
ATOM 1479 N N . LYS A 1 187 ? 9.230 -5.830 6.259 1.00 96.44 187 LYS A N 1
ATOM 1480 C CA . LYS A 1 187 ? 9.421 -7.278 6.307 1.00 96.44 187 LYS A CA 1
ATOM 1481 C C . LYS A 1 187 ? 8.879 -7.911 7.589 1.00 96.44 187 LYS A C 1
ATOM 1483 O O . LYS A 1 187 ? 8.177 -8.916 7.509 1.00 96.44 187 LYS A O 1
ATOM 1488 N N . ASP A 1 188 ? 9.191 -7.320 8.739 1.00 96.69 188 ASP A N 1
ATOM 1489 C CA . ASP A 1 188 ? 8.991 -7.952 10.046 1.00 96.69 188 ASP A CA 1
ATOM 1490 C C . ASP A 1 188 ? 7.693 -7.508 10.735 1.00 96.69 188 ASP A C 1
ATOM 1492 O O . ASP A 1 188 ? 7.199 -8.213 11.615 1.00 96.69 188 ASP A O 1
ATOM 1496 N N . LYS A 1 189 ? 7.124 -6.352 10.355 1.00 97.00 189 LYS A N 1
ATOM 1497 C CA . LYS A 1 189 ? 5.923 -5.788 11.000 1.00 97.00 189 LYS A CA 1
ATOM 1498 C C . LYS A 1 189 ? 4.744 -5.600 10.052 1.00 97.00 189 LYS A C 1
ATOM 1500 O O . LYS A 1 189 ? 3.626 -5.939 10.423 1.00 97.00 189 LYS A O 1
ATOM 1505 N N . VAL A 1 190 ? 4.966 -5.087 8.838 1.00 97.06 190 VAL A N 1
ATOM 1506 C CA . VAL A 1 190 ? 3.866 -4.725 7.921 1.00 97.06 190 VAL A CA 1
ATOM 1507 C C . VAL A 1 190 ? 3.344 -5.920 7.128 1.00 97.06 190 VAL A C 1
ATOM 1509 O O . VAL A 1 190 ? 2.148 -6.203 7.161 1.00 97.06 190 VAL A O 1
ATOM 1512 N N . VAL A 1 191 ? 4.222 -6.631 6.414 1.00 97.50 191 VAL A N 1
ATOM 1513 C CA . VAL A 1 191 ? 3.835 -7.792 5.596 1.00 97.50 191 VAL A CA 1
ATOM 1514 C C . VAL A 1 191 ? 3.129 -8.864 6.438 1.00 97.50 191 VAL A C 1
ATOM 1516 O O . VAL A 1 191 ? 2.098 -9.356 5.981 1.00 97.50 191 VAL A O 1
ATOM 1519 N N . PRO A 1 192 ? 3.568 -9.184 7.674 1.00 97.50 192 PRO A N 1
ATOM 1520 C CA . PRO A 1 192 ? 2.890 -10.183 8.500 1.00 97.50 192 PRO A CA 1
ATOM 1521 C C . PRO A 1 192 ? 1.442 -9.865 8.875 1.00 97.50 192 PRO A C 1
ATOM 1523 O O . PRO A 1 192 ? 0.684 -10.790 9.164 1.00 97.50 192 PRO A O 1
ATOM 1526 N N . VAL A 1 193 ? 1.046 -8.587 8.878 1.00 97.00 193 VAL A N 1
ATOM 1527 C CA . VAL A 1 193 ? -0.328 -8.174 9.208 1.00 97.00 193 VAL A CA 1
ATOM 1528 C C . VAL A 1 193 ? -1.180 -7.858 7.977 1.00 97.00 193 VAL A C 1
ATOM 1530 O O . VAL A 1 193 ? -2.388 -7.663 8.123 1.00 97.00 193 VAL A O 1
ATOM 1533 N N . ALA A 1 194 ? -0.593 -7.804 6.778 1.00 97.25 194 ALA A N 1
ATOM 1534 C CA . ALA A 1 194 ? -1.304 -7.552 5.527 1.00 97.25 194 ALA A CA 1
ATOM 1535 C C . ALA A 1 194 ? -2.061 -8.794 5.042 1.00 97.25 194 ALA A C 1
ATOM 1537 O O . ALA A 1 194 ? -1.549 -9.908 5.103 1.00 97.25 194 ALA A O 1
ATOM 1538 N N . ASP A 1 195 ? -3.269 -8.599 4.511 1.00 96.69 195 ASP A N 1
ATOM 1539 C CA . ASP A 1 195 ? -4.036 -9.670 3.856 1.00 96.69 195 ASP A CA 1
ATOM 1540 C C . ASP A 1 195 ? -3.711 -9.737 2.360 1.00 96.69 195 ASP A C 1
ATOM 1542 O O . ASP A 1 195 ? -3.739 -10.804 1.736 1.00 96.69 195 ASP A O 1
ATOM 1546 N N . ILE A 1 196 ? -3.393 -8.573 1.788 1.00 97.38 196 ILE A N 1
ATOM 1547 C CA . ILE A 1 196 ? -3.052 -8.369 0.386 1.00 97.38 196 ILE A CA 1
ATOM 1548 C C . ILE A 1 196 ? -1.777 -7.532 0.319 1.00 97.38 196 ILE A C 1
ATOM 1550 O O . ILE A 1 196 ? -1.722 -6.457 0.914 1.00 97.38 196 ILE A O 1
ATOM 1554 N N . ILE A 1 197 ? -0.787 -7.983 -0.452 1.00 97.31 197 ILE A N 1
ATOM 1555 C CA . ILE A 1 197 ? 0.365 -7.151 -0.820 1.00 97.31 197 ILE A CA 1
ATOM 1556 C C . ILE A 1 197 ? 0.495 -6.991 -2.336 1.00 97.31 197 ILE A C 1
ATOM 1558 O O . ILE A 1 197 ? 0.192 -7.923 -3.090 1.00 97.31 197 ILE A O 1
ATOM 1562 N N . THR A 1 198 ? 0.962 -5.820 -2.775 1.00 96.69 198 THR A N 1
ATOM 1563 C CA . THR A 1 198 ? 1.097 -5.467 -4.202 1.00 96.69 198 THR A CA 1
ATOM 1564 C C . THR A 1 198 ? 2.517 -5.069 -4.637 1.00 96.69 198 THR A C 1
ATOM 1566 O O . THR A 1 198 ? 2.660 -4.062 -5.328 1.00 96.69 198 THR A O 1
ATOM 1569 N N . PRO A 1 199 ? 3.577 -5.813 -4.262 1.00 96.69 199 PRO A N 1
ATOM 1570 C CA . PRO A 1 199 ? 4.944 -5.432 -4.615 1.00 96.69 199 PRO A CA 1
ATOM 1571 C C . PRO A 1 199 ? 5.148 -5.391 -6.136 1.00 96.69 199 PRO A C 1
ATOM 1573 O O . PRO A 1 199 ? 4.510 -6.137 -6.882 1.00 96.69 199 PRO A O 1
ATOM 1576 N N . ASN A 1 200 ? 6.080 -4.578 -6.620 1.00 95.25 200 ASN A N 1
ATOM 1577 C CA . ASN A 1 200 ? 6.698 -4.824 -7.926 1.00 95.25 200 ASN A CA 1
ATOM 1578 C C . ASN A 1 200 ? 7.741 -5.964 -7.831 1.00 95.25 200 ASN A C 1
ATOM 1580 O O . ASN A 1 200 ? 7.992 -6.501 -6.750 1.00 95.25 200 ASN A O 1
ATOM 1584 N N . GLN A 1 201 ? 8.351 -6.370 -8.951 1.00 95.94 201 GLN A N 1
ATOM 1585 C CA . GLN A 1 201 ? 9.376 -7.421 -8.946 1.00 95.94 201 GLN A CA 1
ATOM 1586 C C . GLN A 1 201 ? 10.536 -7.108 -7.991 1.00 95.94 201 GLN A C 1
ATOM 1588 O O . GLN A 1 201 ? 10.851 -7.949 -7.156 1.00 95.94 201 GLN A O 1
ATOM 1593 N N . PHE A 1 202 ? 11.133 -5.915 -8.066 1.00 95.69 202 PHE A N 1
ATOM 1594 C CA . PHE A 1 202 ? 12.260 -5.542 -7.206 1.00 95.69 202 PHE A CA 1
ATOM 1595 C C . PHE A 1 202 ? 11.904 -5.655 -5.717 1.00 95.69 202 PHE A C 1
ATOM 1597 O O . PHE A 1 202 ? 12.672 -6.189 -4.922 1.00 95.69 202 PHE A O 1
ATOM 1604 N N . GLU A 1 203 ? 10.721 -5.188 -5.332 1.00 97.12 203 GLU A N 1
ATOM 1605 C CA . GLU A 1 203 ? 10.243 -5.241 -3.951 1.00 97.12 203 GLU A CA 1
ATOM 1606 C C . GLU A 1 203 ? 9.989 -6.684 -3.496 1.00 97.12 203 GLU A C 1
ATOM 1608 O O . GLU A 1 203 ? 10.339 -7.050 -2.374 1.00 97.12 203 GLU A O 1
ATOM 1613 N N . ALA A 1 204 ? 9.432 -7.527 -4.370 1.00 97.50 204 ALA A N 1
ATOM 1614 C CA . ALA A 1 204 ? 9.222 -8.946 -4.097 1.00 97.50 204 ALA A CA 1
ATOM 1615 C C . ALA A 1 204 ? 10.555 -9.694 -3.913 1.00 97.50 204 ALA A C 1
ATOM 1617 O O . ALA A 1 204 ? 10.705 -10.474 -2.967 1.00 97.50 204 ALA A O 1
ATOM 1618 N N . GLU A 1 205 ? 11.539 -9.420 -4.772 1.00 97.31 205 GLU A N 1
ATOM 1619 C CA . GLU A 1 205 ? 12.894 -9.969 -4.671 1.00 97.31 205 GLU A CA 1
ATOM 1620 C C . GLU A 1 205 ? 13.592 -9.493 -3.394 1.00 97.31 205 GLU A C 1
ATOM 1622 O O . GLU A 1 205 ? 14.192 -10.296 -2.682 1.00 97.31 205 GLU A O 1
ATOM 1627 N N . LEU A 1 206 ? 13.457 -8.209 -3.049 1.00 96.94 206 LEU A N 1
ATOM 1628 C CA . LEU A 1 206 ? 14.030 -7.621 -1.840 1.00 96.94 206 LEU A CA 1
ATOM 1629 C C . LEU A 1 206 ? 13.443 -8.242 -0.564 1.00 96.94 206 LEU A C 1
ATOM 1631 O O . LEU A 1 206 ? 14.187 -8.605 0.347 1.00 96.94 206 LEU A O 1
ATOM 1635 N N . LEU A 1 207 ? 12.118 -8.391 -0.490 1.00 97.38 207 LEU A N 1
ATOM 1636 C CA . LEU A 1 207 ? 11.432 -8.965 0.673 1.00 97.38 207 LEU A CA 1
ATOM 1637 C C . LEU A 1 207 ? 11.793 -10.442 0.886 1.00 97.38 207 LEU A C 1
ATOM 1639 O O . LEU A 1 207 ? 12.002 -10.872 2.027 1.00 97.38 207 LEU A O 1
ATOM 1643 N N . THR A 1 208 ? 11.893 -11.207 -0.204 1.00 97.56 208 THR A N 1
ATOM 1644 C CA . THR A 1 208 ? 12.131 -12.658 -0.158 1.00 97.56 208 THR A CA 1
ATOM 1645 C C . THR A 1 208 ? 13.603 -13.058 -0.225 1.00 97.56 208 THR A C 1
ATOM 1647 O O . THR A 1 208 ? 13.944 -14.175 0.161 1.00 97.56 208 THR A O 1
ATOM 1650 N N . GLY A 1 209 ? 14.482 -12.167 -0.686 1.00 96.62 209 GLY A N 1
ATOM 1651 C CA . GLY A 1 209 ? 15.883 -12.468 -0.975 1.00 96.62 209 GLY A CA 1
ATOM 1652 C C . GLY A 1 209 ? 16.077 -13.389 -2.185 1.00 96.62 209 GLY A C 1
ATOM 1653 O O . GLY A 1 209 ? 17.116 -14.045 -2.280 1.00 96.62 209 GLY A O 1
ATOM 1654 N N . LYS A 1 210 ? 15.085 -13.490 -3.080 1.00 97.38 210 LYS A N 1
ATOM 1655 C CA . LYS A 1 210 ? 15.092 -14.404 -4.226 1.00 97.38 210 LYS A CA 1
ATOM 1656 C C . LYS A 1 210 ? 14.756 -13.678 -5.523 1.00 97.38 210 LYS A C 1
ATOM 1658 O O . LYS A 1 210 ? 13.702 -13.068 -5.622 1.00 97.38 210 LYS A O 1
ATOM 1663 N N . ASN A 1 211 ? 15.625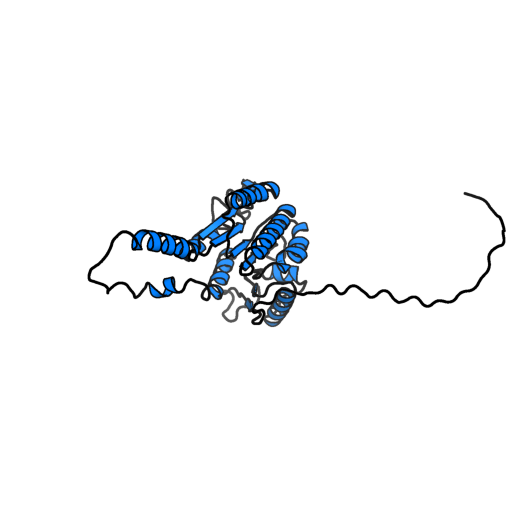 -13.829 -6.520 1.00 97.06 211 ASN A N 1
ATOM 1664 C CA . ASN A 1 211 ? 15.460 -13.227 -7.842 1.00 97.06 211 ASN A CA 1
ATOM 1665 C C . ASN A 1 211 ? 14.356 -13.911 -8.659 1.00 97.06 211 ASN A C 1
ATOM 1667 O O . ASN A 1 211 ? 14.170 -15.128 -8.576 1.00 97.06 211 ASN A O 1
ATOM 1671 N N . ILE A 1 212 ? 13.694 -13.130 -9.509 1.00 96.75 212 ILE A N 1
ATOM 1672 C CA . ILE A 1 212 ? 12.681 -13.563 -10.465 1.00 96.75 212 ILE A CA 1
ATOM 1673 C C . ILE A 1 212 ? 13.266 -13.438 -11.873 1.00 96.75 212 ILE A C 1
ATOM 1675 O O . ILE A 1 212 ? 13.468 -12.346 -12.394 1.00 96.75 212 ILE A O 1
ATOM 1679 N N . SER A 1 213 ? 13.538 -14.566 -12.526 1.00 95.12 213 SER A N 1
ATOM 1680 C CA . SER A 1 213 ? 13.977 -14.588 -13.933 1.00 95.12 213 SER A CA 1
ATOM 1681 C C . SER A 1 213 ? 13.036 -15.388 -14.833 1.00 95.12 213 SER A C 1
ATOM 1683 O O . SER A 1 213 ? 13.110 -15.294 -16.057 1.00 95.12 213 SER A O 1
ATOM 1685 N N . THR A 1 214 ? 12.123 -16.157 -14.239 1.00 95.00 214 THR A N 1
ATOM 1686 C CA . THR A 1 214 ? 11.121 -16.968 -14.933 1.00 95.00 214 THR A CA 1
ATOM 1687 C C . THR A 1 214 ? 9.752 -16.878 -14.251 1.00 95.00 214 THR A C 1
ATOM 1689 O O . THR A 1 214 ? 9.648 -16.523 -13.076 1.00 95.00 214 THR A O 1
ATOM 1692 N N . GLU A 1 215 ? 8.685 -17.268 -14.963 1.00 94.50 215 GLU A N 1
ATOM 1693 C CA . GLU A 1 215 ? 7.341 -17.419 -14.370 1.00 94.50 215 GLU A CA 1
ATOM 1694 C C . GLU A 1 215 ? 7.369 -18.375 -13.158 1.00 94.50 215 GLU A C 1
ATOM 1696 O O . GLU A 1 215 ? 6.665 -18.155 -12.175 1.00 94.50 215 GLU A O 1
ATOM 1701 N N . LYS A 1 216 ? 8.221 -19.411 -13.196 1.00 96.12 216 LYS A N 1
ATOM 1702 C CA . LYS A 1 216 ? 8.388 -20.362 -12.091 1.00 96.12 216 LYS A CA 1
ATOM 1703 C C . LYS A 1 216 ? 8.991 -19.694 -10.853 1.00 96.12 216 LYS A C 1
ATOM 1705 O O . LYS A 1 216 ? 8.481 -19.896 -9.755 1.00 96.12 216 LYS A O 1
ATOM 1710 N N . ASP A 1 217 ? 10.029 -18.876 -11.029 1.00 97.69 217 ASP A N 1
ATOM 1711 C CA . ASP A 1 217 ? 10.643 -18.143 -9.917 1.00 97.69 217 ASP A CA 1
ATOM 1712 C C . ASP A 1 217 ? 9.636 -17.201 -9.258 1.00 97.69 217 ASP A C 1
ATOM 1714 O O . ASP A 1 217 ? 9.584 -17.120 -8.035 1.00 97.69 217 ASP A O 1
ATOM 1718 N N . ALA A 1 218 ? 8.798 -16.537 -10.059 1.00 97.19 218 ALA A N 1
ATOM 1719 C CA . ALA A 1 218 ? 7.765 -15.647 -9.546 1.00 97.19 218 ALA A CA 1
ATOM 1720 C C . ALA A 1 218 ? 6.733 -16.387 -8.681 1.00 97.19 218 ALA A C 1
ATOM 1722 O O . ALA A 1 218 ? 6.356 -15.882 -7.626 1.00 97.19 218 ALA A O 1
ATOM 1723 N N . VAL A 1 219 ? 6.315 -17.595 -9.081 1.00 97.12 219 VAL A N 1
ATOM 1724 C CA . VAL A 1 219 ? 5.441 -18.449 -8.257 1.00 97.12 219 VAL A CA 1
ATOM 1725 C C . VAL A 1 219 ? 6.137 -18.836 -6.950 1.00 97.12 219 VAL A C 1
ATOM 1727 O O . VAL A 1 219 ? 5.549 -18.701 -5.880 1.00 97.12 219 VAL A O 1
ATOM 1730 N N . GLU A 1 220 ? 7.409 -19.241 -7.007 1.00 98.06 220 GLU A N 1
ATOM 1731 C CA . GLU A 1 220 ? 8.183 -19.589 -5.808 1.00 98.06 220 GLU A CA 1
ATOM 1732 C C . GLU A 1 220 ? 8.362 -18.376 -4.866 1.00 98.06 220 GLU A C 1
ATOM 1734 O O . GLU A 1 220 ? 8.285 -18.519 -3.646 1.00 98.06 220 GLU A O 1
ATOM 1739 N N . VAL A 1 221 ? 8.552 -17.168 -5.408 1.00 98.50 221 VAL A N 1
ATOM 1740 C CA . VAL A 1 221 ? 8.602 -15.913 -4.636 1.00 98.50 221 VAL A CA 1
ATOM 1741 C C . VAL A 1 221 ? 7.247 -15.585 -4.009 1.00 98.50 221 VAL A C 1
ATOM 1743 O O . VAL A 1 221 ? 7.193 -15.218 -2.836 1.00 98.50 221 VAL A O 1
ATOM 1746 N N . MET A 1 222 ? 6.141 -15.765 -4.732 1.00 98.19 222 MET A N 1
ATOM 1747 C CA . MET A 1 222 ? 4.800 -15.589 -4.168 1.00 98.19 222 MET A CA 1
ATOM 1748 C C . MET A 1 222 ? 4.521 -16.554 -3.017 1.00 98.19 222 MET A C 1
ATOM 1750 O O . MET A 1 222 ? 3.930 -16.146 -2.020 1.00 98.19 222 MET A O 1
ATOM 1754 N N . ASP A 1 223 ? 4.981 -17.803 -3.103 1.00 98.06 223 ASP A N 1
ATOM 1755 C CA . ASP A 1 223 ? 4.853 -18.770 -2.010 1.00 98.06 223 ASP A CA 1
ATOM 1756 C C . ASP A 1 223 ? 5.630 -18.343 -0.760 1.00 98.06 223 ASP A C 1
ATOM 1758 O O . ASP A 1 223 ? 5.118 -18.471 0.359 1.00 98.06 223 ASP A O 1
ATOM 1762 N N . LEU A 1 224 ? 6.837 -17.793 -0.935 1.00 98.31 224 LEU A N 1
ATOM 1763 C CA . LEU A 1 224 ? 7.611 -17.203 0.159 1.00 98.31 224 LEU A CA 1
ATOM 1764 C C . LEU A 1 224 ? 6.875 -16.008 0.775 1.00 98.31 224 LEU A C 1
ATOM 1766 O O . LEU A 1 224 ? 6.728 -15.958 1.995 1.00 98.31 224 LEU A O 1
ATOM 1770 N N . LEU A 1 225 ? 6.350 -15.098 -0.048 1.00 98.25 225 LEU A N 1
ATOM 1771 C CA . LEU A 1 225 ? 5.569 -13.948 0.412 1.00 98.25 225 LEU A CA 1
ATOM 1772 C C . LEU A 1 225 ? 4.311 -14.385 1.170 1.00 98.25 225 LEU A C 1
ATOM 1774 O O . LEU A 1 225 ? 4.023 -13.854 2.238 1.00 98.25 225 LEU A O 1
ATOM 1778 N N . HIS A 1 226 ? 3.603 -15.407 0.696 1.00 97.94 226 HIS A N 1
ATOM 1779 C CA . HIS A 1 226 ? 2.463 -15.952 1.422 1.00 97.94 226 HIS A CA 1
ATOM 1780 C C . HIS A 1 226 ? 2.843 -16.546 2.786 1.00 97.94 226 HIS A C 1
ATOM 1782 O O . HIS A 1 226 ? 2.061 -16.487 3.735 1.00 97.94 226 HIS A O 1
ATOM 1788 N N . ASN A 1 227 ? 4.038 -17.130 2.913 1.00 97.50 227 ASN A N 1
ATOM 1789 C CA . ASN A 1 227 ? 4.534 -17.629 4.198 1.00 97.50 227 ASN A CA 1
ATOM 1790 C C . ASN A 1 227 ? 4.887 -16.506 5.180 1.00 97.50 227 ASN A C 1
ATOM 1792 O O . ASN A 1 227 ? 4.927 -16.761 6.383 1.00 97.50 227 ASN A O 1
ATOM 1796 N N . MET A 1 228 ? 5.096 -15.281 4.693 1.00 97.56 228 MET A N 1
ATOM 1797 C CA . MET A 1 228 ? 5.326 -14.114 5.543 1.00 97.56 228 MET A CA 1
ATOM 1798 C C . MET A 1 228 ? 4.038 -13.592 6.190 1.00 97.56 228 MET A C 1
ATOM 1800 O O . MET A 1 228 ? 4.130 -12.935 7.219 1.00 97.56 228 MET A O 1
ATOM 1804 N N . GLY A 1 229 ? 2.853 -13.890 5.643 1.00 95.94 229 GLY A N 1
ATOM 1805 C CA . GLY A 1 229 ? 1.587 -13.367 6.170 1.00 95.94 229 GLY A CA 1
ATOM 1806 C C . GLY A 1 229 ? 0.414 -13.380 5.184 1.00 95.94 229 GLY A C 1
ATOM 1807 O O . GLY A 1 229 ? -0.580 -14.053 5.472 1.00 95.94 229 GLY A O 1
ATOM 1808 N N . PRO A 1 230 ? 0.510 -12.665 4.046 1.00 96.69 230 PRO A N 1
ATOM 1809 C CA . PRO A 1 230 ? -0.636 -12.353 3.198 1.00 96.69 230 PRO A CA 1
ATOM 1810 C C . PRO A 1 230 ? -1.199 -13.564 2.460 1.00 96.69 230 PRO A C 1
ATOM 1812 O O . PRO A 1 230 ? -0.474 -14.348 1.848 1.00 96.69 230 PRO A O 1
ATOM 1815 N N . ASP A 1 231 ? -2.525 -13.661 2.412 1.00 94.75 231 ASP A N 1
ATOM 1816 C CA . ASP A 1 231 ? -3.219 -14.692 1.636 1.00 94.75 231 ASP A CA 1
ATOM 1817 C C . ASP A 1 231 ? -3.302 -14.333 0.147 1.00 94.75 231 ASP A C 1
ATOM 1819 O O . ASP A 1 231 ? -3.497 -15.210 -0.695 1.00 94.75 231 ASP A O 1
ATOM 1823 N N . THR A 1 232 ? -3.129 -13.054 -0.202 1.00 96.81 232 THR A N 1
ATOM 1824 C CA . THR A 1 232 ? -3.046 -12.573 -1.584 1.00 96.81 232 THR A CA 1
ATOM 1825 C C . THR A 1 232 ? -1.742 -11.838 -1.845 1.00 96.81 232 THR A C 1
ATOM 1827 O O . THR A 1 232 ? -1.409 -10.882 -1.152 1.00 96.81 232 THR A O 1
ATOM 1830 N N . VAL A 1 233 ? -1.072 -12.209 -2.931 1.00 97.06 233 VAL A N 1
ATOM 1831 C CA . VAL A 1 233 ? 0.107 -11.507 -3.435 1.00 97.06 233 VAL A CA 1
ATOM 1832 C C . VAL A 1 233 ? -0.135 -11.170 -4.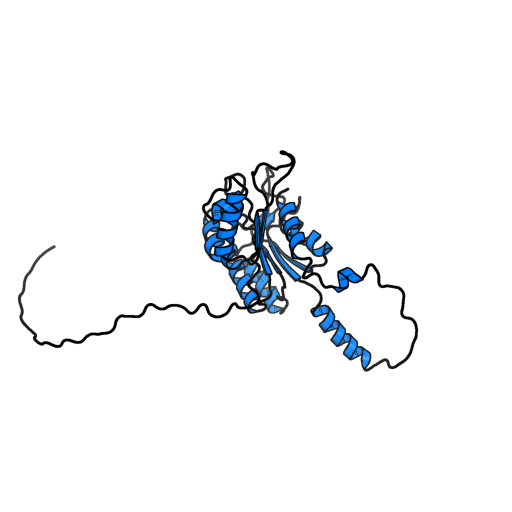894 1.00 97.06 233 VAL A C 1
ATOM 1834 O O . VAL A 1 233 ? -0.581 -12.027 -5.658 1.00 97.06 233 VAL A O 1
ATOM 1837 N N . VAL A 1 234 ? 0.149 -9.930 -5.288 1.00 96.62 234 VAL A N 1
ATOM 1838 C CA . VAL A 1 234 ? 0.129 -9.544 -6.699 1.00 96.62 234 VAL A CA 1
ATOM 1839 C C . VAL A 1 234 ? 1.389 -8.776 -7.050 1.00 96.62 234 VAL A C 1
ATOM 1841 O O . VAL A 1 234 ? 1.578 -7.650 -6.607 1.00 96.62 234 VAL A O 1
ATOM 1844 N N . ILE A 1 235 ? 2.237 -9.400 -7.865 1.00 96.19 235 ILE A N 1
ATOM 1845 C CA . ILE A 1 235 ? 3.416 -8.760 -8.435 1.00 96.19 235 ILE A CA 1
ATOM 1846 C C . ILE A 1 235 ? 2.932 -7.838 -9.554 1.00 96.19 235 ILE A C 1
ATOM 1848 O O . ILE A 1 235 ? 2.466 -8.296 -10.602 1.00 96.19 235 ILE A O 1
ATOM 1852 N N . THR A 1 236 ? 2.969 -6.532 -9.301 1.00 90.88 236 THR A N 1
ATOM 1853 C CA . THR A 1 236 ? 2.329 -5.505 -10.144 1.00 90.88 236 THR A CA 1
ATOM 1854 C C . THR A 1 236 ? 3.049 -5.273 -11.469 1.00 90.88 236 THR A C 1
ATOM 1856 O O . THR A 1 236 ? 2.415 -4.894 -12.456 1.00 90.88 236 THR A O 1
ATOM 1859 N N . SER A 1 237 ? 4.353 -5.537 -11.508 1.00 90.19 237 SER A N 1
ATOM 1860 C CA . SER A 1 237 ? 5.188 -5.447 -12.700 1.00 90.19 237 SER A CA 1
ATOM 1861 C C . SER A 1 237 ? 6.386 -6.384 -12.594 1.00 90.19 237 SER A C 1
ATOM 1863 O O . SER A 1 237 ? 7.029 -6.442 -11.546 1.00 90.19 237 SER A O 1
ATOM 1865 N N . SER A 1 238 ? 6.705 -7.077 -13.685 1.00 90.88 238 SER A N 1
ATOM 1866 C CA . SER A 1 238 ? 7.911 -7.898 -13.817 1.00 90.88 238 SER A CA 1
ATOM 1867 C C . SER A 1 238 ? 8.605 -7.668 -15.156 1.00 90.88 238 SER A C 1
ATOM 1869 O O . SER A 1 238 ? 7.925 -7.426 -16.155 1.00 90.88 238 SER A O 1
ATOM 1871 N N . ASP A 1 239 ? 9.920 -7.870 -15.181 1.00 89.56 239 ASP A N 1
ATOM 1872 C CA . ASP A 1 239 ? 10.773 -7.827 -16.377 1.00 89.56 239 ASP A CA 1
ATOM 1873 C C . ASP A 1 239 ? 10.764 -9.155 -17.160 1.00 89.56 239 ASP A C 1
ATOM 1875 O O . ASP A 1 239 ? 11.565 -9.376 -18.071 1.00 89.56 239 ASP A O 1
ATOM 1879 N N . LEU A 1 240 ? 9.850 -10.068 -16.813 1.00 90.00 240 LEU A N 1
ATOM 1880 C CA . LEU A 1 240 ? 9.664 -11.318 -17.538 1.00 90.00 240 LEU A CA 1
ATOM 1881 C C . LEU A 1 240 ? 9.248 -11.040 -18.991 1.00 90.00 240 LEU A C 1
ATOM 1883 O O . LEU A 1 240 ? 8.338 -10.237 -19.223 1.00 90.00 240 LEU A O 1
ATOM 1887 N N . PRO A 1 241 ? 9.852 -11.734 -19.974 1.00 84.81 241 PRO A N 1
ATOM 1888 C CA . PRO A 1 241 ? 9.563 -11.507 -21.382 1.00 84.81 241 PRO A CA 1
ATOM 1889 C C . PRO A 1 241 ? 8.085 -11.814 -21.676 1.00 84.81 241 PRO A C 1
ATOM 1891 O O . PRO A 1 241 ? 7.641 -12.954 -21.487 1.00 84.81 241 PRO A O 1
ATOM 1894 N N . PRO A 1 242 ? 7.296 -10.838 -22.159 1.00 82.62 242 PRO A N 1
ATOM 1895 C CA . PRO A 1 242 ? 5.893 -11.071 -22.448 1.00 82.62 242 PRO A CA 1
ATOM 1896 C C . PRO A 1 242 ? 5.743 -11.975 -23.672 1.00 82.62 242 PRO A C 1
ATOM 1898 O O . PRO A 1 242 ? 6.338 -11.736 -24.723 1.00 82.62 242 PRO A O 1
ATOM 1901 N N . ARG A 1 243 ? 4.848 -12.965 -23.599 1.00 81.44 243 ARG A N 1
ATOM 1902 C CA . ARG A 1 243 ? 4.567 -13.881 -24.728 1.00 81.44 243 ARG A CA 1
ATOM 1903 C C . ARG A 1 243 ? 4.055 -13.169 -25.988 1.00 81.44 243 ARG A C 1
ATOM 1905 O O . ARG A 1 243 ? 4.148 -13.714 -27.081 1.00 81.44 243 ARG A O 1
ATOM 1912 N N . LEU A 1 244 ? 3.494 -11.969 -25.828 1.00 82.69 244 LEU A N 1
ATOM 1913 C CA . LEU A 1 244 ? 2.920 -11.146 -26.897 1.00 82.69 244 LEU A CA 1
ATOM 1914 C C . LEU A 1 244 ? 3.866 -10.015 -27.364 1.00 82.69 244 LEU A C 1
ATOM 1916 O O . LEU A 1 244 ? 3.445 -9.138 -28.123 1.00 82.69 244 LEU A O 1
ATOM 1920 N N . GLY A 1 245 ? 5.133 -10.039 -26.931 1.00 80.06 245 GLY A N 1
ATOM 1921 C CA . GLY A 1 245 ? 6.177 -9.069 -27.275 1.00 80.06 245 GLY A CA 1
ATOM 1922 C C . GLY A 1 245 ? 6.289 -7.884 -26.308 1.00 80.06 245 GLY A C 1
ATOM 1923 O O . GLY A 1 245 ? 5.443 -7.678 -25.442 1.00 80.06 245 GLY A O 1
ATOM 1924 N N . ASP A 1 246 ? 7.315 -7.057 -26.501 1.00 82.81 246 ASP A N 1
ATOM 1925 C CA . ASP A 1 246 ? 7.801 -6.047 -25.536 1.00 82.81 246 ASP A CA 1
ATOM 1926 C C . ASP A 1 246 ? 6.860 -4.847 -25.301 1.00 82.81 246 ASP A C 1
ATOM 1928 O O . ASP A 1 246 ? 7.190 -3.898 -24.594 1.00 82.81 246 ASP A O 1
ATOM 1932 N N . ARG A 1 247 ? 5.665 -4.858 -25.903 1.00 84.19 247 ARG A N 1
ATOM 1933 C CA . ARG A 1 247 ? 4.630 -3.829 -25.695 1.00 84.19 247 ARG A CA 1
ATOM 1934 C C . ARG A 1 247 ? 3.728 -4.115 -24.496 1.00 84.19 247 ARG A C 1
ATOM 1936 O O . ARG A 1 247 ? 2.821 -3.330 -24.224 1.00 84.19 247 ARG A O 1
ATOM 1943 N N . PHE A 1 248 ? 3.931 -5.243 -23.826 1.00 84.25 248 PHE A N 1
ATOM 1944 C CA . PHE A 1 248 ? 3.108 -5.685 -22.712 1.00 84.25 248 PHE A CA 1
ATOM 1945 C C . PHE A 1 248 ? 3.925 -5.691 -21.427 1.00 84.25 248 PHE A C 1
ATOM 1947 O O . PHE A 1 248 ? 5.094 -6.052 -21.428 1.00 84.25 248 PHE A O 1
ATOM 1954 N N . LEU A 1 249 ? 3.283 -5.315 -20.327 1.00 83.88 249 LEU A N 1
ATOM 1955 C CA . LEU A 1 249 ? 3.826 -5.521 -18.994 1.00 83.88 249 LEU A CA 1
ATOM 1956 C C . LEU A 1 249 ? 3.214 -6.793 -18.412 1.00 83.88 249 LEU A C 1
ATOM 1958 O O . LEU A 1 249 ? 2.003 -6.999 -18.525 1.00 83.88 249 LEU A O 1
ATOM 1962 N N . VAL A 1 250 ? 4.037 -7.626 -17.783 1.00 89.44 250 VAL A N 1
ATOM 1963 C CA . VAL A 1 250 ? 3.573 -8.835 -17.103 1.00 89.44 250 VAL A CA 1
ATOM 1964 C C . VAL A 1 250 ? 3.313 -8.512 -15.633 1.00 89.44 250 VAL A C 1
ATOM 1966 O O . VAL A 1 250 ? 4.169 -7.961 -14.943 1.00 89.44 250 VAL A O 1
ATOM 1969 N N . SER A 1 251 ? 2.113 -8.855 -15.170 1.00 92.12 251 SER A N 1
ATOM 1970 C CA . SER A 1 251 ? 1.738 -8.890 -13.759 1.00 92.12 251 SER A CA 1
ATOM 1971 C C . SER A 1 251 ? 1.274 -10.302 -13.430 1.00 92.12 251 SER A C 1
ATOM 1973 O O . SER A 1 251 ? 0.679 -10.985 -14.267 1.00 92.12 251 SER A O 1
ATOM 1975 N N . LEU A 1 252 ? 1.573 -10.749 -12.218 1.00 93.69 252 LEU A N 1
ATOM 1976 C CA . LEU A 1 252 ? 1.269 -12.091 -11.745 1.00 93.69 252 LEU A CA 1
ATOM 1977 C C . LEU A 1 252 ? 0.526 -11.960 -10.417 1.00 93.69 252 LEU A C 1
ATOM 1979 O O . LEU A 1 252 ? 0.912 -11.151 -9.577 1.00 93.69 252 LEU A O 1
ATOM 1983 N N . GLY A 1 253 ? -0.498 -12.779 -10.191 1.00 95.00 253 GLY A N 1
ATOM 1984 C CA . GLY A 1 253 ? -1.238 -12.790 -8.931 1.00 95.00 253 GLY A CA 1
ATOM 1985 C C . GLY A 1 253 ? -1.500 -14.200 -8.424 1.00 95.00 253 GLY A C 1
ATOM 1986 O O . GLY A 1 253 ? -1.806 -15.099 -9.205 1.00 95.00 253 GLY A O 1
ATOM 1987 N N . SER A 1 254 ? -1.430 -14.371 -7.108 1.00 94.75 254 SER A N 1
ATOM 1988 C CA . SER A 1 254 ? -1.709 -15.623 -6.411 1.00 94.75 254 SER A CA 1
ATOM 1989 C C . SER A 1 254 ? -2.645 -15.401 -5.220 1.00 94.75 254 SER A C 1
ATOM 1991 O O . SER A 1 254 ? -2.765 -14.307 -4.650 1.00 94.75 254 SER A O 1
ATOM 1993 N N . GLN A 1 255 ? -3.379 -16.452 -4.858 1.00 94.81 255 GLN A N 1
ATOM 1994 C CA . GLN A 1 255 ? -4.216 -16.480 -3.665 1.00 94.81 255 GLN A CA 1
ATOM 1995 C C . GLN A 1 255 ? -4.155 -17.846 -3.004 1.00 94.81 255 GLN A C 1
ATOM 1997 O O . GLN A 1 255 ? -4.349 -18.862 -3.672 1.00 94.81 255 GLN A O 1
ATOM 2002 N N . ARG A 1 256 ? -4.012 -17.870 -1.682 1.00 91.44 256 ARG A N 1
ATOM 2003 C CA . ARG A 1 256 ? -4.286 -19.068 -0.893 1.00 91.44 256 ARG A CA 1
ATOM 2004 C C . ARG A 1 256 ? -5.788 -19.186 -0.650 1.00 91.44 256 ARG A C 1
ATOM 2006 O O . ARG A 1 256 ? -6.395 -18.341 0.002 1.00 91.44 256 ARG A O 1
ATOM 2013 N N . ILE A 1 257 ? -6.396 -20.243 -1.178 1.00 82.12 257 ILE A N 1
ATOM 2014 C CA . ILE A 1 257 ? -7.795 -20.594 -0.917 1.00 82.12 257 ILE A CA 1
ATOM 2015 C C . ILE A 1 257 ? -7.776 -21.615 0.225 1.00 82.12 257 ILE A C 1
ATOM 2017 O O . ILE A 1 257 ? -7.369 -22.753 0.012 1.00 82.12 257 ILE A O 1
ATOM 2021 N N . GLY A 1 258 ? -8.138 -21.216 1.450 1.00 61.81 258 GLY A N 1
ATOM 2022 C CA . GLY A 1 258 ? -8.146 -22.164 2.577 1.00 61.81 258 GLY A CA 1
ATOM 2023 C C . GLY A 1 258 ? -8.123 -21.598 3.998 1.00 61.81 258 GLY A C 1
ATOM 2024 O O . GLY A 1 258 ? -8.381 -22.351 4.930 1.00 61.81 258 GLY A O 1
ATOM 2025 N N . ARG A 1 259 ? -7.891 -20.296 4.207 1.00 54.41 259 ARG A N 1
ATOM 2026 C CA . ARG A 1 259 ? -8.111 -19.652 5.515 1.00 54.41 259 ARG A CA 1
ATOM 2027 C C . ARG A 1 259 ? -9.533 -19.098 5.622 1.00 54.41 259 ARG A C 1
ATOM 2029 O O . ARG A 1 259 ? -9.760 -17.899 5.710 1.00 54.41 259 ARG A O 1
ATOM 2036 N N . GLY A 1 260 ? -10.522 -19.985 5.591 1.00 41.31 260 GLY A N 1
ATOM 2037 C CA . GLY A 1 260 ? -11.851 -19.640 6.089 1.00 41.31 260 GLY A CA 1
ATOM 2038 C C . GLY A 1 260 ? -11.797 -19.576 7.615 1.00 41.31 260 GLY A C 1
ATOM 2039 O O . GLY A 1 260 ? -11.710 -20.621 8.241 1.00 41.31 260 GLY A O 1
ATOM 2040 N N . GLY A 1 261 ? -11.790 -18.371 8.191 1.00 42.31 261 GLY A N 1
ATOM 2041 C CA . GLY A 1 261 ? -12.104 -18.090 9.600 1.00 42.31 261 GLY A CA 1
ATOM 2042 C C . GLY A 1 261 ? -11.596 -19.083 10.654 1.00 42.31 261 GLY A C 1
ATOM 2043 O O . GLY A 1 261 ? -12.380 -19.856 11.190 1.00 42.31 261 GLY A O 1
ATOM 2044 N N . SER A 1 262 ? -10.319 -19.004 11.031 1.00 39.44 262 SER A N 1
ATOM 2045 C CA . SER A 1 262 ? -9.844 -19.524 12.324 1.00 39.44 262 SER A CA 1
ATOM 2046 C C . SER A 1 262 ? -8.482 -18.918 12.680 1.00 39.44 262 SER A C 1
ATOM 2048 O O . SER A 1 262 ? -7.435 -19.542 12.509 1.00 39.44 262 SER A O 1
ATOM 2050 N N . SER A 1 263 ? -8.473 -17.675 13.151 1.00 38.50 263 SER A N 1
ATOM 2051 C CA . SER A 1 263 ? -7.299 -17.073 13.789 1.00 38.50 263 SER A CA 1
ATOM 2052 C C . SER A 1 263 ? -7.516 -16.982 15.297 1.00 38.50 263 SER A C 1
ATOM 2054 O O . SER A 1 263 ? -7.692 -15.892 15.822 1.00 38.50 263 SER A O 1
ATOM 2056 N N . LEU A 1 264 ? -7.504 -18.121 15.989 1.00 39.22 264 LEU A N 1
ATOM 2057 C CA . LEU A 1 264 ? -7.182 -18.209 17.416 1.00 39.22 264 LEU A CA 1
ATOM 2058 C C . LEU A 1 264 ? -6.451 -19.538 17.677 1.00 39.22 264 LEU A C 1
ATOM 2060 O O . LEU A 1 264 ? -6.713 -20.525 16.999 1.00 39.22 264 LEU A O 1
ATOM 2064 N N . SER A 1 265 ? -5.528 -19.497 18.641 1.00 30.75 265 SER A N 1
ATOM 2065 C CA . SER A 1 265 ? -4.553 -20.510 19.087 1.00 30.75 265 SER A CA 1
ATOM 2066 C C . SER A 1 265 ? -3.376 -20.808 18.145 1.00 30.75 265 SER A C 1
ATOM 2068 O O . SER A 1 265 ? -3.282 -21.864 17.521 1.00 30.75 265 SER A O 1
ATOM 2070 N N . ARG A 1 266 ? -2.389 -19.904 18.129 1.00 34.19 266 ARG A N 1
ATOM 2071 C CA . ARG A 1 266 ? -0.989 -20.348 18.173 1.00 34.19 266 ARG A CA 1
ATOM 2072 C C . ARG A 1 266 ? -0.575 -20.318 19.638 1.00 34.19 266 ARG A C 1
ATOM 2074 O O . ARG A 1 266 ? -0.182 -19.270 20.139 1.00 34.19 266 ARG A O 1
ATOM 2081 N N . ASP A 1 267 ? -0.745 -21.446 20.319 1.00 32.78 267 ASP A N 1
ATOM 2082 C CA . ASP A 1 267 ? -0.184 -21.622 21.651 1.00 32.78 267 ASP A CA 1
ATOM 2083 C C . ASP A 1 267 ? 1.339 -21.533 21.567 1.00 32.78 267 ASP A C 1
ATOM 2085 O O . ASP A 1 267 ? 1.989 -22.177 20.738 1.00 32.78 267 ASP A O 1
ATOM 2089 N N . ALA A 1 268 ? 1.887 -20.684 22.429 1.00 35.03 268 ALA A N 1
ATOM 2090 C CA . ALA A 1 268 ? 3.303 -20.579 22.690 1.00 35.03 268 ALA A CA 1
ATOM 2091 C C . ALA A 1 268 ? 3.824 -21.934 23.187 1.00 35.03 268 ALA A C 1
ATOM 2093 O O . ALA A 1 268 ? 3.434 -22.415 24.248 1.00 35.03 268 ALA A O 1
ATOM 2094 N N . GLN A 1 269 ? 4.731 -22.548 22.430 1.00 32.19 269 GLN A N 1
ATOM 2095 C CA . GLN A 1 269 ? 5.555 -23.636 22.941 1.00 32.19 269 GLN A CA 1
ATOM 2096 C C . GLN A 1 269 ? 6.669 -23.038 23.798 1.00 32.19 269 GLN A C 1
ATOM 2098 O O . GLN A 1 269 ? 7.721 -22.632 23.309 1.00 32.19 269 GLN A O 1
ATOM 2103 N N . THR A 1 270 ? 6.408 -22.966 25.099 1.00 33.06 270 THR A N 1
ATOM 2104 C CA . THR A 1 270 ? 7.428 -22.813 26.136 1.00 33.06 270 THR A CA 1
ATOM 2105 C C . THR A 1 270 ? 8.320 -24.063 26.137 1.00 33.06 270 THR A C 1
ATOM 2107 O O . THR A 1 270 ? 7.786 -25.175 26.149 1.00 33.06 270 THR A O 1
ATOM 2110 N N . PRO A 1 271 ? 9.660 -23.946 26.150 1.00 33.03 271 PRO A N 1
ATOM 2111 C CA . PRO A 1 271 ? 10.521 -25.109 26.316 1.00 33.03 271 PRO A CA 1
ATOM 2112 C C . PRO A 1 271 ? 10.384 -25.667 27.735 1.00 33.03 271 PRO A C 1
ATOM 2114 O O . PRO A 1 271 ? 10.503 -24.934 28.716 1.00 33.03 271 PRO A O 1
ATOM 2117 N N . LEU A 1 272 ? 10.142 -26.974 27.825 1.00 33.12 272 LEU A N 1
ATOM 2118 C CA . LEU A 1 272 ? 10.188 -27.759 29.055 1.00 33.12 272 LEU A CA 1
ATOM 2119 C C . LEU A 1 272 ? 11.576 -27.642 29.705 1.00 33.12 272 LEU A C 1
ATOM 2121 O O . LEU A 1 272 ? 12.587 -28.003 29.100 1.00 33.12 272 LEU A O 1
ATOM 2125 N N . SER A 1 273 ? 11.614 -27.166 30.948 1.00 34.84 273 SER A N 1
ATOM 2126 C CA . SER A 1 273 ? 12.760 -27.325 31.846 1.00 34.84 273 SER A CA 1
ATOM 2127 C C . SER A 1 273 ? 12.982 -28.816 32.133 1.00 34.84 273 SER A C 1
ATOM 2129 O O . SER A 1 273 ? 12.000 -29.514 32.392 1.00 34.84 273 SER A O 1
ATOM 2131 N N . PRO A 1 274 ? 14.222 -29.334 32.129 1.00 38.09 274 PRO A N 1
ATOM 2132 C CA . PRO A 1 274 ? 14.466 -30.701 32.555 1.00 38.09 274 PRO A CA 1
ATOM 2133 C C . PRO A 1 274 ? 14.417 -30.809 34.081 1.00 38.09 274 PRO A C 1
ATOM 2135 O O . PRO A 1 274 ? 14.997 -30.000 34.810 1.00 38.09 274 PRO A O 1
ATOM 2138 N N . ASP A 1 275 ? 13.710 -31.845 34.521 1.00 32.22 275 ASP A N 1
ATOM 2139 C CA . ASP A 1 275 ? 13.530 -32.247 35.904 1.00 32.22 275 ASP A CA 1
ATOM 2140 C C . ASP A 1 275 ? 14.842 -32.488 36.651 1.00 32.22 275 ASP A C 1
ATOM 2142 O O . ASP A 1 275 ? 15.828 -33.043 36.161 1.00 32.22 275 ASP A O 1
ATOM 2146 N N . THR A 1 276 ? 14.771 -32.110 37.918 1.00 33.94 276 THR A N 1
ATOM 2147 C CA . THR A 1 276 ? 15.684 -32.431 39.002 1.00 33.94 276 THR A CA 1
ATOM 2148 C C . THR A 1 276 ? 15.834 -33.940 39.201 1.00 33.94 276 THR A C 1
ATOM 2150 O O . THR A 1 276 ? 14.863 -34.623 39.524 1.00 33.94 276 THR A O 1
ATOM 2153 N N . SER A 1 277 ? 17.068 -34.442 39.158 1.00 35.19 277 SER A N 1
ATOM 2154 C CA . SER A 1 277 ? 17.440 -35.699 39.812 1.00 35.19 277 SER A CA 1
ATOM 2155 C C . SER A 1 277 ? 18.383 -35.415 40.978 1.00 35.19 277 SER A C 1
ATOM 2157 O O . SER A 1 277 ? 19.498 -34.925 40.813 1.00 35.19 277 SER A O 1
ATOM 2159 N N . SER A 1 278 ? 17.887 -35.729 42.167 1.00 33.41 278 SER A N 1
ATOM 2160 C CA . SER A 1 278 ? 18.551 -35.707 43.463 1.00 33.41 278 SER A CA 1
ATOM 2161 C C . SER A 1 278 ? 19.744 -36.665 43.550 1.00 33.41 278 SER A C 1
ATOM 2163 O O . SER A 1 278 ? 19.595 -37.854 43.275 1.00 33.41 278 SER A O 1
ATOM 2165 N N . SER A 1 279 ? 20.865 -36.200 44.102 1.00 35.06 279 SER A N 1
ATOM 2166 C CA . SER A 1 279 ? 21.763 -37.054 44.889 1.00 35.06 279 SER A CA 1
ATOM 2167 C C . SER A 1 279 ? 22.478 -36.228 45.957 1.00 35.06 279 SER A C 1
ATOM 2169 O O . SER A 1 279 ? 23.234 -35.304 45.666 1.00 35.06 279 SER A O 1
ATOM 2171 N N . SER A 1 280 ? 22.188 -36.569 47.205 1.00 32.69 280 SER A N 1
ATOM 2172 C CA . SER A 1 280 ? 22.716 -36.009 48.443 1.00 32.69 280 SER A CA 1
ATOM 2173 C C . SER A 1 280 ? 24.048 -36.650 48.853 1.00 32.69 280 SER A C 1
ATOM 2175 O O . SER A 1 280 ? 24.097 -37.859 49.057 1.00 32.69 280 SER A O 1
ATOM 2177 N N . SER A 1 281 ? 25.075 -35.831 49.082 1.00 35.16 281 SER A N 1
ATOM 2178 C CA . SER A 1 281 ? 26.222 -36.072 49.986 1.00 35.16 281 SER A CA 1
ATOM 2179 C C . SER A 1 281 ? 27.033 -34.766 49.997 1.00 35.16 281 SER A C 1
ATOM 2181 O O . SER A 1 281 ? 27.476 -34.335 48.943 1.00 35.16 281 SER A O 1
ATOM 2183 N N . GLY A 1 282 ? 27.134 -33.974 51.063 1.00 32.25 282 GLY A N 1
ATOM 2184 C CA . GLY A 1 282 ? 27.659 -34.325 52.378 1.00 32.25 282 GLY A CA 1
ATOM 2185 C C . GLY A 1 282 ? 29.109 -33.825 52.479 1.00 32.25 282 GLY A C 1
ATOM 2186 O O . GLY A 1 282 ? 30.001 -34.486 51.965 1.00 32.25 282 GLY A O 1
ATOM 2187 N N . GLY A 1 283 ? 29.339 -32.680 53.141 1.00 29.12 283 GLY A N 1
ATOM 2188 C CA . GLY A 1 283 ? 30.670 -32.281 53.630 1.00 29.12 283 GLY A CA 1
ATOM 2189 C C . GLY A 1 283 ? 31.146 -30.862 53.285 1.00 29.12 283 GLY A C 1
ATOM 2190 O O . GLY A 1 283 ? 31.684 -30.611 52.214 1.00 29.12 283 GLY A O 1
ATOM 2191 N N . THR A 1 284 ? 31.061 -29.953 54.253 1.00 33.75 284 THR A N 1
ATOM 2192 C CA . THR A 1 284 ? 32.004 -28.830 54.452 1.00 33.75 284 THR A CA 1
ATOM 2193 C C . THR A 1 284 ? 32.944 -29.196 55.614 1.00 33.75 284 THR A C 1
ATOM 2195 O O . THR A 1 284 ? 32.601 -30.099 56.381 1.00 33.75 284 THR A O 1
ATOM 2198 N N . PRO A 1 285 ? 34.049 -28.471 55.897 1.00 44.72 285 PRO A N 1
ATOM 2199 C CA . PRO A 1 285 ? 34.814 -27.503 55.093 1.00 44.72 285 PRO A CA 1
ATOM 2200 C C . PRO A 1 285 ? 36.349 -27.744 55.173 1.00 44.72 285 PRO A C 1
ATOM 2202 O O . PRO A 1 285 ? 36.826 -28.433 56.073 1.00 44.72 285 PRO A O 1
ATOM 2205 N N . ARG A 1 286 ? 37.170 -27.076 54.341 1.00 32.91 286 ARG A N 1
ATOM 2206 C CA . ARG A 1 286 ? 38.533 -26.669 54.759 1.00 32.91 286 ARG A CA 1
ATOM 2207 C C . ARG A 1 286 ? 39.134 -25.535 53.917 1.00 32.91 286 ARG A C 1
ATOM 2209 O O . ARG A 1 286 ? 39.151 -25.576 52.697 1.00 32.91 286 ARG A O 1
ATOM 2216 N N . ARG A 1 287 ? 39.643 -24.546 54.660 1.00 33.25 287 ARG A N 1
ATOM 2217 C CA . ARG A 1 287 ? 40.564 -23.452 54.306 1.00 33.25 287 ARG A CA 1
ATOM 2218 C C . ARG A 1 287 ? 41.721 -23.875 53.387 1.00 33.25 287 ARG A C 1
ATOM 2220 O O . ARG A 1 287 ? 42.400 -24.841 53.717 1.00 33.25 287 ARG A O 1
ATOM 2227 N N . SER A 1 288 ? 42.108 -22.980 52.476 1.00 35.38 288 SER A N 1
ATOM 2228 C CA . SER A 1 288 ? 43.495 -22.492 52.368 1.00 35.38 288 SER A CA 1
ATOM 2229 C C . SER A 1 288 ? 43.565 -21.171 51.594 1.00 35.38 288 SER A C 1
ATOM 2231 O O . SER A 1 288 ? 42.803 -20.940 50.664 1.00 35.38 288 SER A O 1
ATOM 2233 N N . GLN A 1 289 ? 44.458 -20.306 52.069 1.00 35.28 289 GLN A N 1
ATOM 2234 C CA . GLN A 1 289 ? 44.775 -18.952 51.619 1.00 35.28 289 GLN A CA 1
ATOM 2235 C C . GLN A 1 289 ? 45.521 -18.898 50.275 1.00 35.28 289 GLN A C 1
ATOM 2237 O O . GLN A 1 289 ? 46.006 -19.922 49.799 1.00 35.28 289 GLN A O 1
ATOM 2242 N N . ALA A 1 290 ? 45.733 -17.643 49.851 1.00 34.12 290 ALA A N 1
ATOM 2243 C CA . ALA A 1 290 ? 46.808 -17.079 49.024 1.00 34.12 290 ALA A CA 1
ATOM 2244 C C . ALA A 1 290 ? 46.348 -16.678 47.615 1.00 34.12 290 ALA A C 1
ATOM 2246 O O . ALA A 1 290 ? 45.615 -17.425 46.987 1.00 34.12 290 ALA A O 1
ATOM 2247 N N . SER A 1 291 ? 46.742 -15.560 47.009 1.00 33.00 291 SER A N 1
ATOM 2248 C CA . SER A 1 291 ? 47.489 -14.352 47.383 1.00 33.00 291 SER A CA 1
ATOM 2249 C C . SER A 1 291 ? 47.657 -13.547 46.079 1.00 33.00 291 SER A C 1
ATOM 2251 O O . SER A 1 291 ? 47.823 -14.167 45.036 1.00 33.00 291 SER A O 1
ATOM 2253 N N . LEU A 1 292 ? 47.743 -12.216 46.204 1.00 34.94 292 LEU A N 1
ATOM 2254 C CA . LEU A 1 292 ? 48.558 -11.282 45.397 1.00 34.94 292 LEU A CA 1
ATOM 2255 C C . LEU A 1 292 ? 48.162 -10.934 43.936 1.00 34.94 292 LEU A C 1
ATOM 2257 O O . LEU A 1 292 ? 48.124 -11.795 43.070 1.00 34.94 292 LEU A O 1
ATOM 2261 N N . GLU A 1 293 ? 48.016 -9.607 43.744 1.00 37.41 293 GLU A N 1
ATOM 2262 C CA . GLU A 1 293 ? 48.476 -8.752 42.617 1.00 37.41 293 GLU A CA 1
ATOM 2263 C C . GLU A 1 293 ? 47.886 -9.029 41.215 1.00 37.41 293 GLU A C 1
ATOM 2265 O O . GLU A 1 293 ? 47.869 -10.150 40.734 1.00 37.41 293 GLU A O 1
ATOM 2270 N N . THR A 1 294 ? 47.380 -8.061 40.443 1.00 42.78 294 THR A N 1
ATOM 2271 C CA . THR A 1 294 ? 47.693 -6.627 40.278 1.00 42.78 294 THR A CA 1
ATOM 2272 C C . THR A 1 294 ? 46.485 -5.924 39.656 1.00 42.78 294 THR A C 1
ATOM 2274 O O . THR A 1 294 ? 45.713 -6.622 38.959 1.00 42.78 294 THR A O 1
#

Sequence (294 aa):
MLHVLQFGVWLLKLPSRIPSWKQSELVGCLSCGSQSAKPRCCRAKRAELSNNFMRDMECRVLSIQSHVVRGYVGNKSASFPLQVMGFEVDSINSVQFSNHTGYAHWKGQVVTADELHVLYEGIKLNNVNHYDYVLTGYTRDTSFLEMVVDIVQELKMANPNLVYVCDPVLGDHGSMYVPQNLYPVYKDKVVPVADIITPNQFEAELLTGKNISTEKDAVEVMDLLHNMGPDTVVITSSDLPPRLGDRFLVSLGSQRIGRGGSSLSRDAQTPLSPDTSSSSSGGTPRRSQASLET

pLDDT: mean 76.31, std 26.44, range [28.5, 98.5]

Radius of gyration: 27.14 Å; chains: 1; bounding box: 102×58×82 Å

InterPro domains:
  IPR004625 Pyridoxine kinase [PTHR10534] (56-256)
  IPR004625 Pyridoxine kinase [TIGR00687] (59-256)
  IPR004625 Pyridoxine kinase [cd01173] (60-256)
  IPR013749 Pyridoxamine kinase/Phosphomethylpyrimidine kinase [PF08543] (136-240)
  IPR029056 Ribokinase-like [G3DSA:3.40.1190.20] (55-280)
  IPR029056 Ribokinase-like [SSF53613] (59-252)

Foldseek 3Di:
DLQVLVVVVVVVPCPVPQPPVVVVVVPDPDDDDDDDDDDDPCVVVVVVVVVVVVVVHAAEEEFEEADEPDDDDGCNVVVVVCVVSRHHYDYDHQWYKPDDPVDPDIDTDGQDLVNVVVVVVVCVVVVNLQHQEYEYEDHQDLSNLVSVLVSLVVNCVVPVNRAYEYELQQDDPLDGPHDPVVLCCCQPRVLQSHQEYAYAQNNLCSSQVFHDADPVSVVVSVVSSVVSHYQKYKHSFDPHADPVGDVDTDIDIDGDDDPDDDPDDPDDPDDDDDDDDDDDDDDDDDDDDDDDDD

Organism: NCBI:txid175788

Secondary structure (DSSP, 8-state):
-HHHHHHHHHHHHSTTTS-THHHHTTS--S--------SSHHHHHHHHHHHHHHHTT--EEEEEEEEEEES--HHHHHHHHHHHTT-EEEEEEEEEEEE-TTSS---EEE--HHHHHHHHHHHHHTT----SEEEE-----HHHHHHHHHHHHHHHHH-TTPEEEE----EETTEE-S-TTHHHHIIIIIGGG-SEE---HHHHHHHHT----SHHHHHHHHHHHHHHS-SEEEEEEE-SPPTT-TT--EEEEEE-----S--------PPPPPPP------------------